Protein AF-A0A6C0J2J7-F1 (afdb_monomer_lite)

Sequence (309 aa):
MEVPTTVQDFLFPKELWMTIYNFLGPALSTGYTMGSYLIVTYLVFVFCREWYRSYQVTGNAAMFPWGFAVLALILFIFILFCGWMFAPPGGGFKIFGYNIVELSACDGSKEKDAGLCYEKCEADFHGVGPVCWANTFGIGAGTPVGLEPCKPGLTNIGLMCVGWDGCLHKWHTIFGDACIGGPVFQGRLDNGGVCPGPSDFGGDLGAFDGNYQRFKSSADKPDPTPQESTDPVRSQLGKKTSSDMNAVKDKHTERVDGMCYKTCPPGMNHVPGMPYLCMKGDKLSYGRGAGTPPHLAKFLDRAQVWYFL

Foldseek 3Di:
DDDDPDPCCVVDPPVVVVVVCVVVVVVVLVVVLVVVVVVLVVVVVVLVVVVVVVCVVPVDCPCVPVSVVVNVVSVVVVVVVVQVSPQPDVHARDDPNDRPCPQFDDDPQWDDDPQFTFGADDPQWDDDAQKTFGNKDFQDDFAFAAFAADDPQWDDDDQKTKHKDQAPDFDQDPVGTDGHIDIDIDGRCPVLHAPPYCVQVVNPNVCVNVLVVLLVLLVPFAADDPVLLPDPCNVVVSHRDPVSCVSNPSTQHDDDPRTGTDDDDPQWDADVVGNSITGHDDDRMDGRDNGHRGPSDPPDDVVCVVVVD

Radius of gyration: 38.24 Å; chains: 1; bounding box: 102×46×104 Å

Structure (mmCIF, N/CA/C/O backbone):
data_AF-A0A6C0J2J7-F1
#
_entry.id   AF-A0A6C0J2J7-F1
#
loop_
_atom_site.group_PDB
_atom_site.id
_atom_site.type_symbol
_atom_site.label_atom_id
_atom_site.label_alt_id
_atom_site.label_comp_id
_atom_site.label_asym_id
_atom_site.label_entity_id
_atom_site.label_seq_id
_atom_site.pdbx_PDB_ins_code
_atom_site.Cartn_x
_atom_site.Cartn_y
_atom_site.Cartn_z
_atom_site.occupancy
_atom_site.B_iso_or_equiv
_atom_site.auth_seq_id
_atom_site.auth_comp_id
_atom_site.auth_asym_id
_atom_site.auth_atom_id
_atom_site.pdbx_PDB_model_num
ATOM 1 N N . MET A 1 1 ? 12.020 -7.786 5.753 1.00 45.75 1 MET A N 1
ATOM 2 C CA . MET A 1 1 ? 13.496 -7.735 5.795 1.00 45.75 1 MET A CA 1
ATOM 3 C C . MET A 1 1 ? 13.985 -9.093 5.344 1.00 45.75 1 MET A C 1
ATOM 5 O O . MET A 1 1 ? 13.807 -10.055 6.079 1.00 45.75 1 MET A O 1
ATOM 9 N N . GLU A 1 2 ? 14.466 -9.196 4.109 1.00 65.06 2 GLU A N 1
ATOM 10 C CA . GLU A 1 2 ? 15.048 -10.443 3.609 1.00 65.06 2 GLU A CA 1
ATOM 11 C C . GLU A 1 2 ? 16.399 -10.661 4.291 1.00 65.06 2 GLU A C 1
ATOM 13 O O . GLU A 1 2 ? 17.231 -9.755 4.348 1.00 65.06 2 GLU A O 1
ATOM 18 N N . VAL A 1 3 ? 16.588 -11.842 4.873 1.00 70.44 3 VAL A N 1
ATOM 19 C CA . VAL A 1 3 ? 17.855 -12.215 5.503 1.00 70.44 3 VAL A CA 1
ATOM 20 C C . VAL A 1 3 ? 18.844 -12.543 4.377 1.00 70.44 3 VAL A C 1
ATOM 22 O O . VAL A 1 3 ? 18.530 -13.406 3.556 1.00 70.44 3 VAL A O 1
ATOM 25 N N . PRO A 1 4 ? 20.010 -11.875 4.297 1.00 68.06 4 PRO A N 1
ATOM 26 C CA . PRO A 1 4 ? 20.977 -12.121 3.233 1.00 68.06 4 PRO A CA 1
ATOM 27 C C . PRO A 1 4 ? 21.487 -13.565 3.300 1.00 68.06 4 PRO A C 1
ATOM 29 O O . PRO A 1 4 ? 21.921 -14.039 4.349 1.00 68.06 4 PRO A O 1
ATOM 32 N N . THR A 1 5 ? 21.429 -14.272 2.172 1.00 82.31 5 THR A N 1
ATOM 33 C CA . THR A 1 5 ? 21.751 -15.706 2.079 1.00 82.31 5 THR A CA 1
ATOM 34 C C . THR A 1 5 ? 23.238 -15.988 1.885 1.00 82.31 5 THR A C 1
ATOM 36 O O . THR A 1 5 ? 23.660 -17.138 1.993 1.00 82.31 5 THR A O 1
ATOM 39 N N . THR A 1 6 ? 24.052 -14.967 1.601 1.00 89.25 6 THR A N 1
ATOM 40 C CA . THR A 1 6 ? 25.494 -15.130 1.398 1.00 89.25 6 THR A CA 1
ATOM 41 C C . THR A 1 6 ? 26.305 -14.105 2.188 1.00 89.25 6 THR A C 1
ATOM 43 O O . THR A 1 6 ? 25.903 -12.958 2.371 1.00 89.25 6 THR A O 1
ATOM 46 N N . VAL A 1 7 ? 27.502 -14.507 2.628 1.00 86.94 7 VAL A N 1
ATOM 47 C CA . VAL A 1 7 ? 28.487 -13.612 3.272 1.00 86.94 7 VAL A CA 1
ATOM 48 C C . VAL A 1 7 ? 28.855 -12.436 2.355 1.00 86.94 7 VAL A C 1
ATOM 50 O O . VAL A 1 7 ? 29.191 -11.351 2.825 1.00 86.94 7 VAL A O 1
ATOM 53 N N . GLN A 1 8 ? 28.743 -12.632 1.041 1.00 78.31 8 GLN A N 1
ATOM 54 C CA . GLN A 1 8 ? 29.008 -11.613 0.034 1.00 78.31 8 GLN A CA 1
ATOM 55 C C . GLN A 1 8 ? 27.953 -10.496 0.060 1.00 78.31 8 GLN A C 1
ATOM 57 O O . GLN A 1 8 ? 28.322 -9.327 -0.004 1.00 78.31 8 GLN A O 1
ATOM 62 N N . ASP A 1 9 ? 26.674 -10.829 0.260 1.00 79.12 9 ASP A N 1
ATOM 63 C CA . ASP A 1 9 ? 25.598 -9.836 0.405 1.00 79.12 9 ASP A CA 1
ATOM 64 C C . ASP A 1 9 ? 25.721 -9.027 1.709 1.00 79.12 9 ASP A C 1
ATOM 66 O O . ASP A 1 9 ? 25.326 -7.863 1.759 1.00 79.12 9 ASP A O 1
ATOM 70 N N . PHE A 1 10 ? 26.303 -9.624 2.757 1.00 81.50 10 PHE A N 1
ATOM 71 C CA . PHE A 1 10 ? 26.560 -8.941 4.029 1.00 81.50 10 PHE A CA 1
ATOM 72 C C . PHE A 1 10 ? 27.750 -7.975 3.947 1.00 81.50 10 PHE A C 1
ATOM 74 O O . PHE A 1 10 ? 27.672 -6.851 4.439 1.00 81.50 10 PHE A O 1
ATOM 81 N N . LEU A 1 11 ? 28.852 -8.397 3.318 1.00 85.00 11 LEU A N 1
ATOM 82 C CA . LEU A 1 11 ? 30.049 -7.562 3.163 1.00 85.00 11 LEU A CA 1
ATOM 83 C C . LEU A 1 11 ? 29.876 -6.467 2.101 1.00 85.00 11 LEU A C 1
ATOM 85 O O . LEU A 1 11 ? 30.533 -5.428 2.180 1.00 85.00 11 LEU A O 1
ATOM 89 N N . PHE A 1 12 ? 28.991 -6.676 1.123 1.00 83.25 12 PHE A N 1
ATOM 90 C CA . PHE A 1 12 ? 28.783 -5.756 0.008 1.00 83.25 12 PHE A CA 1
ATOM 91 C C . PHE A 1 12 ? 27.287 -5.470 -0.207 1.00 83.25 12 PHE A C 1
ATOM 93 O O . PHE A 1 12 ? 26.704 -5.917 -1.197 1.00 83.25 12 PHE A O 1
ATOM 100 N N . PRO A 1 13 ? 26.646 -4.694 0.688 1.00 86.88 13 PRO A N 1
ATOM 101 C CA . PRO A 1 13 ? 25.239 -4.349 0.537 1.00 86.88 13 P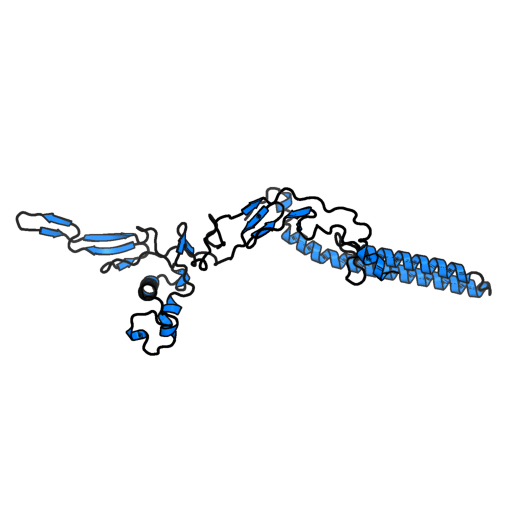RO A CA 1
ATOM 102 C C . PRO A 1 13 ? 25.018 -3.576 -0.770 1.00 86.88 13 PRO A C 1
ATOM 104 O O . PRO A 1 13 ? 25.635 -2.530 -1.002 1.00 86.88 13 PRO A O 1
ATOM 107 N N . LYS A 1 14 ? 24.127 -4.095 -1.625 1.00 81.25 14 LYS A N 1
ATOM 108 C CA . LYS A 1 14 ? 23.852 -3.559 -2.973 1.00 81.25 14 LYS A CA 1
ATOM 109 C C . LYS A 1 14 ? 23.497 -2.069 -2.959 1.00 81.25 14 LYS A C 1
ATOM 111 O O . LYS A 1 14 ? 23.955 -1.335 -3.825 1.00 81.25 14 LYS A O 1
ATOM 116 N N . GLU A 1 15 ? 22.760 -1.622 -1.944 1.00 85.19 15 GLU A N 1
ATOM 117 C CA . GLU A 1 15 ? 22.377 -0.217 -1.722 1.00 85.19 15 GLU A CA 1
ATOM 118 C C . GLU A 1 15 ? 23.595 0.724 -1.646 1.00 85.19 15 GLU A C 1
ATOM 120 O O . GLU A 1 15 ? 23.645 1.788 -2.274 1.00 85.19 15 GLU A O 1
ATOM 125 N N . LEU A 1 16 ? 24.631 0.306 -0.912 1.00 85.31 16 LEU A N 1
ATOM 126 C CA . LEU A 1 16 ? 25.822 1.121 -0.684 1.00 85.31 16 LEU A CA 1
ATOM 127 C C . LEU A 1 16 ? 26.711 1.147 -1.933 1.00 85.31 16 LEU A C 1
ATOM 129 O O . LEU A 1 16 ? 27.197 2.204 -2.336 1.00 85.31 16 LEU A O 1
ATOM 133 N N . TRP A 1 17 ? 26.862 -0.001 -2.597 1.00 79.19 17 TRP A N 1
ATOM 134 C CA . TRP A 1 17 ? 27.663 -0.109 -3.816 1.00 79.19 17 TRP A CA 1
ATOM 135 C C . TRP A 1 17 ? 27.022 0.548 -5.029 1.00 79.19 17 TRP A C 1
ATOM 137 O O . TRP A 1 17 ? 27.747 1.140 -5.821 1.00 79.19 17 TRP A O 1
ATOM 147 N N . MET A 1 18 ? 25.695 0.525 -5.158 1.00 75.81 18 MET A N 1
ATOM 148 C CA . MET A 1 18 ? 24.996 1.292 -6.193 1.00 75.81 18 MET A CA 1
ATOM 149 C C . MET A 1 18 ? 25.241 2.791 -6.022 1.00 75.81 18 MET A C 1
ATOM 151 O O . MET A 1 18 ? 25.524 3.479 -6.997 1.00 75.81 18 MET A O 1
ATOM 155 N N . THR A 1 19 ? 25.225 3.294 -4.786 1.00 81.25 19 THR A N 1
ATOM 156 C CA . THR A 1 19 ? 25.511 4.708 -4.503 1.00 81.25 19 THR A CA 1
ATOM 157 C C . THR A 1 19 ? 26.960 5.070 -4.842 1.00 81.25 19 THR A C 1
ATOM 159 O O . THR A 1 19 ? 27.210 6.066 -5.522 1.00 81.25 19 THR A O 1
ATOM 162 N N . ILE A 1 20 ? 27.919 4.232 -4.433 1.00 81.06 20 ILE A N 1
ATOM 163 C CA . ILE A 1 20 ? 29.344 4.406 -4.754 1.00 81.06 20 ILE A CA 1
ATOM 164 C C . ILE A 1 20 ? 29.568 4.343 -6.269 1.00 81.06 20 ILE A C 1
ATOM 166 O O . ILE A 1 20 ? 30.254 5.202 -6.814 1.00 81.06 20 ILE A O 1
ATOM 170 N N . TYR A 1 21 ? 28.968 3.376 -6.962 1.00 79.69 21 TYR A N 1
ATOM 171 C CA . TYR A 1 21 ? 29.075 3.224 -8.413 1.00 79.69 21 TYR A CA 1
ATOM 172 C C . TYR A 1 21 ? 28.469 4.418 -9.158 1.00 79.69 21 TYR A C 1
ATOM 174 O O . TYR A 1 21 ? 29.099 4.960 -10.064 1.00 79.69 21 TYR A O 1
ATOM 182 N N . ASN A 1 22 ? 27.297 4.890 -8.729 1.00 76.00 22 ASN A N 1
ATOM 183 C CA . ASN A 1 22 ? 26.645 6.067 -9.300 1.00 76.00 22 ASN A CA 1
ATOM 184 C C . ASN A 1 22 ? 27.441 7.356 -9.060 1.00 76.00 22 ASN A C 1
ATOM 186 O O . ASN A 1 22 ? 27.337 8.284 -9.856 1.00 76.00 22 ASN A O 1
ATOM 190 N N . PHE A 1 23 ? 28.245 7.423 -7.997 1.00 80.00 23 PHE A N 1
ATOM 191 C CA . PHE A 1 23 ? 29.106 8.571 -7.718 1.00 80.00 23 PHE A CA 1
ATOM 192 C C . PHE A 1 23 ? 30.457 8.492 -8.453 1.00 80.00 23 PHE A C 1
ATOM 194 O O . PHE A 1 23 ? 30.880 9.455 -9.095 1.00 80.00 23 PHE A O 1
ATOM 201 N N . LEU A 1 24 ? 31.136 7.341 -8.400 1.00 77.06 24 LEU A N 1
ATOM 202 C CA . LEU A 1 24 ? 32.452 7.139 -9.016 1.00 77.06 24 LEU A CA 1
ATOM 203 C C . LEU A 1 24 ? 32.389 6.968 -10.532 1.00 77.06 24 LEU A C 1
ATOM 205 O O . LEU A 1 24 ? 33.305 7.419 -11.217 1.00 77.06 24 LEU A O 1
ATOM 209 N N . GLY A 1 25 ? 31.335 6.348 -11.064 1.00 80.00 25 GLY A N 1
ATOM 210 C CA . GLY A 1 25 ? 31.173 6.114 -12.500 1.00 80.00 25 GLY A CA 1
ATOM 211 C C . GLY A 1 25 ? 31.266 7.410 -13.314 1.00 80.00 25 GLY A C 1
ATOM 212 O O . GLY A 1 25 ? 32.152 7.525 -14.166 1.00 80.00 25 GLY A O 1
ATOM 213 N N . PRO A 1 26 ? 30.443 8.433 -13.017 1.00 74.31 26 PRO A N 1
ATOM 214 C CA . PRO A 1 26 ? 30.514 9.726 -13.692 1.00 74.31 26 PRO A CA 1
ATOM 215 C C . PRO A 1 26 ? 31.849 10.444 -13.473 1.00 74.31 26 PRO A C 1
ATOM 217 O O . PRO A 1 26 ? 32.383 11.028 -14.414 1.00 74.31 26 PRO A O 1
ATOM 220 N N . ALA A 1 27 ? 32.419 10.385 -12.265 1.00 73.06 27 ALA A N 1
ATOM 221 C CA . ALA A 1 27 ? 33.675 11.065 -11.942 1.00 73.06 27 ALA A CA 1
ATOM 222 C C . ALA A 1 27 ? 34.874 10.477 -12.707 1.00 73.06 27 ALA A C 1
ATOM 224 O O . ALA A 1 27 ? 35.660 11.222 -13.295 1.00 73.06 27 ALA A O 1
ATOM 225 N N . LEU A 1 28 ? 34.985 9.146 -12.763 1.00 77.94 28 LEU A N 1
ATOM 226 C CA . LEU A 1 28 ? 36.031 8.449 -13.517 1.00 77.94 28 LEU A CA 1
ATOM 227 C C . LEU A 1 28 ? 35.843 8.624 -15.026 1.00 77.94 28 LEU A C 1
ATOM 229 O O . LEU A 1 28 ? 36.819 8.880 -15.733 1.00 77.94 28 LEU A O 1
ATOM 233 N N . SER A 1 29 ? 34.599 8.568 -15.513 1.00 76.81 29 SER A N 1
ATOM 234 C CA . SER A 1 29 ? 34.286 8.844 -16.920 1.00 76.81 29 SER A CA 1
ATOM 235 C C . SER A 1 29 ? 34.682 10.272 -17.305 1.00 76.81 29 SER A C 1
ATOM 237 O O . SER A 1 29 ? 35.367 10.487 -18.304 1.00 76.81 29 SER A O 1
ATOM 239 N N . THR A 1 30 ? 34.327 11.258 -16.480 1.00 77.19 30 THR A N 1
ATOM 240 C CA . THR A 1 30 ? 34.665 12.669 -16.723 1.00 77.19 30 THR A CA 1
ATOM 241 C C . THR A 1 30 ? 36.179 12.884 -16.679 1.00 77.19 30 THR A C 1
ATOM 243 O O . THR A 1 30 ? 36.738 13.500 -17.585 1.00 77.19 30 THR A O 1
ATOM 246 N N . GLY A 1 31 ? 36.872 12.308 -15.694 1.00 82.00 31 GLY A N 1
ATOM 247 C CA . GLY A 1 31 ? 38.332 12.383 -15.606 1.00 82.00 31 GLY A CA 1
ATOM 248 C C . GLY A 1 31 ? 39.033 11.787 -16.830 1.00 82.00 31 GLY A C 1
ATOM 249 O O . GLY A 1 31 ? 39.939 12.409 -17.387 1.00 82.00 31 GLY A O 1
ATOM 250 N N . TYR A 1 32 ? 38.579 10.625 -17.302 1.00 81.19 32 TYR A N 1
ATOM 251 C CA . TYR A 1 32 ? 39.151 9.980 -18.484 1.00 81.19 32 TYR A CA 1
ATOM 252 C C . TYR A 1 32 ? 38.863 10.765 -19.772 1.00 81.19 32 TYR A C 1
ATOM 254 O O . TYR A 1 32 ? 39.761 10.940 -20.596 1.00 81.19 32 TYR A O 1
ATOM 262 N N . THR A 1 33 ? 37.654 11.315 -19.933 1.00 76.88 33 THR A N 1
ATOM 263 C CA . THR A 1 33 ? 37.322 12.159 -21.098 1.00 76.88 33 THR A CA 1
ATOM 264 C C . THR A 1 33 ? 38.188 13.418 -21.136 1.00 76.88 33 THR A C 1
ATOM 266 O O . THR A 1 33 ? 38.805 13.697 -22.164 1.00 76.88 33 THR A O 1
ATOM 269 N N . MET A 1 34 ? 38.349 14.114 -20.007 1.00 82.56 34 MET A N 1
ATOM 270 C CA . MET A 1 34 ? 39.206 15.298 -19.917 1.00 82.56 34 MET A CA 1
ATOM 271 C C . MET A 1 34 ? 40.684 14.954 -20.164 1.00 82.56 34 MET A C 1
ATOM 273 O O . MET A 1 34 ? 41.364 15.661 -20.907 1.00 82.56 34 MET A O 1
ATOM 277 N N . GLY A 1 35 ? 41.168 13.833 -19.620 1.00 87.19 35 GLY A N 1
ATOM 278 C CA . GLY A 1 35 ? 42.521 13.333 -19.877 1.00 87.19 35 GLY A CA 1
ATOM 279 C C . GLY A 1 35 ? 42.760 12.999 -21.352 1.00 87.19 35 GLY A C 1
ATOM 280 O O . GLY A 1 35 ? 43.746 13.449 -21.935 1.00 87.19 35 GLY A O 1
ATOM 281 N N . SER A 1 36 ? 41.835 12.275 -21.986 1.00 81.94 36 SER A N 1
ATOM 282 C CA . SER A 1 36 ? 41.930 11.926 -23.409 1.00 81.94 36 SER A CA 1
ATOM 283 C C . SER A 1 36 ? 41.904 13.165 -24.313 1.00 81.94 36 SER A C 1
ATOM 285 O O . SER A 1 36 ? 42.709 13.260 -25.238 1.00 81.94 36 SER A O 1
ATOM 287 N N . TYR A 1 37 ? 41.071 14.162 -23.996 1.00 84.50 37 TYR A N 1
ATOM 288 C CA . TYR A 1 37 ? 41.022 15.437 -24.710 1.00 84.50 37 TYR A CA 1
ATOM 289 C C . TYR A 1 37 ? 42.353 16.197 -24.632 1.00 84.50 37 TYR A C 1
ATOM 291 O O . TYR A 1 37 ? 42.852 16.685 -25.650 1.00 84.50 37 TYR A O 1
ATOM 299 N N . LEU A 1 38 ? 42.964 16.267 -23.445 1.00 88.81 38 LEU A N 1
ATOM 300 C CA . LEU A 1 38 ? 44.266 16.913 -23.263 1.00 88.81 38 LEU A CA 1
ATOM 301 C C . LEU A 1 38 ? 45.375 16.188 -24.035 1.00 88.81 38 LEU A C 1
ATOM 303 O O . LEU A 1 38 ? 46.196 16.848 -24.672 1.00 88.81 38 LEU A O 1
ATOM 307 N N . ILE A 1 39 ? 45.372 14.851 -24.038 1.00 87.75 39 ILE A N 1
ATOM 308 C CA . ILE A 1 39 ? 46.336 14.046 -24.803 1.00 87.75 39 ILE A CA 1
ATOM 309 C C . ILE A 1 39 ? 46.178 14.303 -26.304 1.00 87.75 39 ILE A C 1
ATOM 311 O O . ILE A 1 39 ? 47.168 14.583 -26.976 1.00 87.75 39 ILE A O 1
ATOM 315 N N . VAL A 1 40 ? 44.954 14.261 -26.835 1.00 85.06 40 VAL A N 1
ATOM 316 C CA . VAL A 1 40 ? 44.705 14.513 -28.264 1.00 85.06 40 VAL A CA 1
ATOM 317 C C . VAL A 1 40 ? 45.112 15.934 -28.643 1.00 85.06 40 VAL A C 1
ATOM 319 O O . VAL A 1 40 ? 45.819 16.122 -29.629 1.00 85.06 40 VAL A O 1
ATOM 322 N N . THR A 1 41 ? 44.757 16.929 -27.829 1.00 85.81 41 THR A N 1
ATOM 323 C CA . THR A 1 41 ? 45.145 18.329 -28.061 1.00 85.81 41 THR A CA 1
ATOM 324 C C . THR A 1 41 ? 46.667 18.499 -28.058 1.00 85.81 41 THR A C 1
ATOM 326 O O . THR A 1 41 ? 47.221 19.182 -28.921 1.00 85.81 41 THR A O 1
ATOM 329 N N . TYR A 1 42 ? 47.364 17.836 -27.131 1.00 89.25 42 TYR A N 1
ATOM 330 C CA . TYR A 1 42 ? 48.824 17.836 -27.076 1.00 89.25 42 TYR A CA 1
ATOM 331 C C . TYR A 1 42 ? 49.453 17.172 -28.308 1.00 89.25 42 TYR A C 1
ATOM 333 O O . TYR A 1 42 ? 50.388 17.725 -28.887 1.00 89.25 42 TYR A O 1
ATOM 341 N N . LEU A 1 43 ? 48.923 16.029 -28.756 1.00 84.69 43 LEU A N 1
ATOM 342 C CA . LEU A 1 43 ? 49.396 15.347 -29.964 1.00 84.69 43 LEU A CA 1
ATOM 343 C C . LEU A 1 43 ? 49.206 16.212 -31.215 1.00 84.69 43 LEU A C 1
ATOM 345 O O . LEU A 1 43 ? 50.130 16.318 -32.021 1.00 84.69 43 LEU A O 1
ATOM 349 N N . VAL A 1 44 ? 48.059 16.886 -31.344 1.00 85.69 44 VAL A N 1
ATOM 350 C CA . VAL A 1 44 ? 47.806 17.854 -32.425 1.00 85.69 44 VAL A CA 1
ATOM 351 C C . VAL A 1 44 ? 48.815 19.001 -32.365 1.00 85.69 44 VAL A C 1
ATOM 353 O O . VAL A 1 44 ? 49.389 19.366 -33.388 1.00 85.69 44 VAL A O 1
ATOM 356 N N . PHE A 1 45 ? 49.091 19.540 -31.176 1.00 89.44 45 PHE A N 1
ATOM 357 C CA . PHE A 1 45 ? 50.073 20.610 -31.006 1.00 89.44 45 PHE A CA 1
ATOM 358 C C . PHE A 1 45 ? 51.492 20.176 -31.402 1.00 89.44 45 PHE A C 1
ATOM 360 O O . PHE A 1 45 ? 52.162 20.888 -32.153 1.00 89.44 45 PHE A O 1
ATOM 367 N N . VAL A 1 46 ? 51.950 19.007 -30.939 1.00 87.69 46 VAL A N 1
ATOM 368 C CA . VAL A 1 46 ? 53.266 18.453 -31.304 1.00 87.69 46 VAL A CA 1
ATOM 369 C C . VAL A 1 46 ? 53.349 18.226 -32.810 1.00 87.69 46 VAL A C 1
ATOM 371 O O . VAL A 1 46 ? 54.340 18.616 -33.427 1.00 87.69 46 VAL A O 1
ATOM 374 N N . PHE A 1 47 ? 52.295 17.676 -33.412 1.00 84.62 47 PHE A N 1
ATOM 375 C CA . PHE A 1 47 ? 52.226 17.466 -34.853 1.00 84.62 47 PHE A CA 1
ATOM 376 C C . PHE A 1 47 ? 52.337 18.787 -35.626 1.00 84.62 47 PHE A C 1
ATOM 378 O O . PHE A 1 47 ? 53.192 18.915 -36.500 1.00 84.62 47 PHE A O 1
ATOM 385 N N . CYS A 1 48 ? 51.555 19.804 -35.252 1.00 84.62 48 CYS A N 1
ATOM 386 C CA . CYS A 1 48 ? 51.630 21.141 -35.846 1.00 84.62 48 CYS A CA 1
ATOM 387 C C . CYS A 1 48 ? 53.014 21.782 -35.672 1.00 84.62 48 CYS A C 1
ATOM 389 O O . CYS A 1 48 ? 53.501 22.447 -36.588 1.00 84.62 48 CYS A O 1
ATOM 391 N N . ARG A 1 49 ? 53.669 21.577 -34.521 1.00 88.44 49 ARG A N 1
ATOM 392 C CA . ARG A 1 49 ? 55.007 22.115 -34.244 1.00 88.44 49 ARG A CA 1
ATOM 393 C C . ARG A 1 49 ? 56.074 21.481 -35.132 1.00 88.44 49 ARG A C 1
ATOM 395 O O . ARG A 1 49 ? 56.856 22.208 -35.745 1.00 88.44 49 ARG A O 1
ATOM 402 N N . GLU A 1 50 ? 56.120 20.151 -35.203 1.00 84.56 50 GLU A N 1
ATOM 403 C CA . GLU A 1 50 ? 57.087 19.448 -36.058 1.00 84.56 50 GLU A CA 1
ATOM 404 C C . GLU A 1 50 ? 56.815 19.723 -37.542 1.00 84.56 50 GLU A C 1
ATOM 406 O O . GLU A 1 50 ? 57.747 19.908 -38.327 1.00 84.56 50 GLU A O 1
ATOM 411 N N . TRP A 1 51 ? 55.541 19.867 -37.914 1.00 80.94 51 TRP A N 1
ATOM 412 C CA . TRP A 1 51 ? 55.140 20.285 -39.251 1.00 80.94 51 TRP A CA 1
ATOM 413 C C . TRP A 1 51 ? 55.632 21.696 -39.600 1.00 80.94 51 TRP A C 1
ATOM 415 O O . TRP A 1 51 ? 56.280 21.882 -40.631 1.00 80.94 51 TRP A O 1
ATOM 425 N N . TYR A 1 52 ? 55.414 22.679 -38.721 1.00 84.19 52 TYR A N 1
ATOM 426 C CA . TYR A 1 52 ? 55.902 24.050 -38.908 1.00 84.19 52 TYR A CA 1
ATOM 427 C C . TYR A 1 52 ? 57.429 24.097 -39.046 1.00 84.19 52 TYR A C 1
ATOM 429 O O . TYR A 1 52 ? 57.970 24.803 -39.900 1.00 84.19 52 TYR A O 1
ATOM 437 N N . ARG A 1 53 ? 58.134 23.289 -38.248 1.00 85.56 53 ARG A N 1
ATOM 438 C CA . ARG A 1 53 ? 59.593 23.173 -38.314 1.00 85.56 53 ARG A CA 1
ATOM 439 C C . ARG A 1 53 ? 60.064 22.574 -39.642 1.00 85.56 53 ARG A C 1
ATOM 441 O O . ARG A 1 53 ? 61.022 23.073 -40.225 1.00 85.56 53 ARG A O 1
ATOM 448 N N . SER A 1 54 ? 59.381 21.543 -40.140 1.00 82.38 54 SER A N 1
ATOM 449 C CA . SER A 1 54 ? 59.671 20.933 -41.445 1.00 82.38 54 SER A CA 1
ATOM 450 C C . SER A 1 54 ? 59.448 21.913 -42.605 1.00 82.38 54 SER A C 1
ATOM 452 O O . SER A 1 54 ? 60.275 21.998 -43.520 1.00 82.38 54 SER A O 1
ATOM 454 N N . TYR A 1 55 ? 58.383 22.719 -42.522 1.00 81.25 55 TYR A N 1
ATOM 455 C CA . TYR A 1 55 ? 58.068 23.753 -43.507 1.00 81.25 55 TYR A CA 1
ATOM 456 C C . TYR A 1 55 ? 59.171 24.814 -43.610 1.00 81.25 55 TYR A C 1
ATOM 458 O O . TYR A 1 55 ? 59.607 25.142 -44.714 1.00 81.25 55 TYR A O 1
ATOM 466 N N . GLN A 1 56 ? 59.679 25.301 -42.472 1.00 86.31 56 GLN A N 1
ATOM 467 C CA . GLN A 1 56 ? 60.745 26.310 -42.458 1.00 86.31 56 GLN A CA 1
ATOM 468 C C . GLN A 1 56 ? 62.054 25.830 -43.101 1.00 86.31 56 GLN A C 1
ATOM 470 O O . GLN A 1 56 ? 62.776 26.642 -43.673 1.00 86.31 56 GLN A O 1
ATOM 475 N N . VAL A 1 57 ? 62.370 24.534 -43.017 1.00 86.31 57 VAL A N 1
ATOM 476 C CA . VAL A 1 57 ? 63.634 23.983 -43.537 1.00 86.31 57 VAL A CA 1
ATOM 477 C C . VAL A 1 57 ? 63.564 23.692 -45.035 1.00 86.31 57 VAL A C 1
ATOM 479 O O . VAL A 1 57 ? 64.540 23.902 -45.749 1.00 86.31 57 VAL A O 1
ATOM 482 N N . THR A 1 58 ? 62.432 23.184 -45.521 1.00 82.69 58 THR A N 1
ATOM 483 C CA . THR A 1 58 ? 62.326 22.680 -46.901 1.00 82.69 58 THR A CA 1
ATOM 484 C C . THR A 1 58 ? 61.738 23.689 -47.882 1.00 82.69 58 THR A C 1
ATOM 486 O O . THR A 1 58 ? 61.925 23.525 -49.086 1.00 82.69 58 THR A O 1
ATOM 489 N N . GLY A 1 59 ? 61.016 24.711 -47.403 1.00 81.94 59 GLY A N 1
ATOM 490 C CA . GLY A 1 59 ? 60.367 25.724 -48.247 1.00 81.94 59 GLY A CA 1
ATOM 491 C C . GLY A 1 59 ? 59.291 25.171 -49.190 1.00 81.94 59 GLY A C 1
ATOM 492 O O . GLY A 1 59 ? 58.775 25.904 -50.029 1.00 81.94 59 GLY A O 1
ATOM 493 N N . ASN A 1 60 ? 58.954 23.883 -49.070 1.00 72.38 60 ASN A N 1
ATOM 494 C CA . ASN A 1 60 ? 58.116 23.163 -50.016 1.00 72.38 60 ASN A CA 1
ATOM 495 C C . ASN A 1 60 ? 56.865 22.638 -49.306 1.00 72.38 60 ASN A C 1
ATOM 497 O O . ASN A 1 60 ? 56.934 21.768 -48.439 1.00 72.38 60 ASN A O 1
ATOM 501 N N . ALA A 1 61 ? 55.694 23.124 -49.715 1.00 65.19 61 ALA A N 1
ATOM 502 C CA . ALA A 1 61 ? 54.405 22.717 -49.155 1.00 65.19 61 ALA A CA 1
ATOM 503 C C . ALA A 1 61 ? 53.936 21.322 -49.629 1.00 65.19 61 ALA A C 1
ATOM 505 O O . ALA A 1 61 ? 52.798 20.937 -49.397 1.00 65.19 61 ALA A O 1
ATOM 506 N N . ALA A 1 62 ? 54.772 20.526 -50.300 1.00 64.25 62 ALA A N 1
ATOM 507 C CA . ALA A 1 62 ? 54.338 19.273 -50.927 1.00 64.25 62 ALA A CA 1
ATOM 508 C C . ALA A 1 62 ? 53.873 18.184 -49.928 1.00 64.25 62 ALA A C 1
ATOM 510 O O . ALA A 1 62 ? 53.101 17.305 -50.302 1.00 64.25 62 ALA A O 1
ATOM 511 N N . MET A 1 63 ? 54.265 18.255 -48.647 1.00 63.41 63 MET A N 1
ATOM 512 C CA . MET A 1 63 ? 53.762 17.349 -47.594 1.00 63.41 63 MET A CA 1
ATOM 513 C C . MET A 1 63 ? 52.379 17.734 -47.027 1.00 63.41 63 MET A C 1
ATOM 515 O O . MET A 1 63 ? 51.856 17.041 -46.154 1.00 63.41 63 MET A O 1
ATOM 519 N N . PHE A 1 64 ? 51.760 18.810 -47.520 1.00 65.94 64 PHE A N 1
ATOM 520 C CA . PHE A 1 64 ? 50.501 19.361 -47.003 1.00 65.94 64 PHE A CA 1
ATOM 521 C C . PHE A 1 64 ? 49.308 18.378 -47.015 1.00 65.94 64 PHE A C 1
ATOM 523 O O . PHE A 1 64 ? 48.656 18.256 -45.981 1.00 65.94 64 PHE A O 1
ATOM 530 N N . PRO A 1 65 ? 49.013 17.607 -48.085 1.00 75.94 65 PRO A N 1
ATOM 531 C CA . PRO A 1 65 ? 47.765 16.830 -48.153 1.00 75.94 65 PRO A CA 1
ATOM 532 C C . PRO A 1 65 ? 47.710 15.657 -47.164 1.00 75.94 65 PRO A C 1
ATOM 534 O O . PRO A 1 65 ? 46.669 15.374 -46.573 1.00 75.94 65 PRO A O 1
ATOM 537 N N . TRP A 1 66 ? 48.845 14.986 -46.953 1.00 78.62 66 TRP A N 1
ATOM 538 C CA . TRP A 1 66 ? 48.920 13.800 -46.098 1.00 78.62 66 TRP A CA 1
ATOM 539 C C . TRP A 1 66 ? 48.813 14.145 -44.614 1.00 78.62 66 TRP A C 1
ATOM 541 O O . TRP A 1 66 ? 48.179 13.406 -43.863 1.00 78.62 66 TRP A O 1
ATOM 551 N N . GLY A 1 67 ? 49.359 15.291 -44.194 1.00 78.25 67 GLY A N 1
ATOM 552 C CA . GLY A 1 67 ? 49.231 15.754 -42.812 1.00 78.25 67 GLY A CA 1
ATOM 553 C C . GLY A 1 67 ? 47.777 16.021 -42.417 1.00 78.25 67 GLY A C 1
ATOM 554 O O . GLY A 1 67 ? 47.334 15.566 -41.364 1.00 78.25 67 GLY A O 1
ATOM 555 N N . PHE A 1 68 ? 47.006 16.675 -43.293 1.00 81.50 68 PHE A N 1
ATOM 556 C CA . PHE A 1 68 ? 45.573 16.895 -43.064 1.00 81.50 68 PHE A CA 1
ATOM 557 C C . PHE A 1 68 ? 44.767 15.597 -43.083 1.00 81.50 68 PHE A C 1
ATOM 559 O O . PHE A 1 68 ? 43.874 15.436 -42.253 1.00 81.50 68 PHE A O 1
ATOM 566 N N . ALA A 1 69 ? 45.091 14.654 -43.972 1.00 83.75 69 ALA A N 1
ATOM 567 C CA . ALA A 1 69 ? 44.415 13.358 -44.016 1.00 83.75 69 ALA A CA 1
ATOM 568 C C . ALA A 1 69 ? 44.620 12.555 -42.718 1.00 83.75 69 ALA A C 1
ATOM 570 O O . ALA A 1 69 ? 43.661 12.009 -42.172 1.00 83.75 69 ALA A O 1
ATOM 571 N N . VAL A 1 70 ? 45.846 12.532 -42.183 1.00 83.56 70 VAL A N 1
ATOM 572 C CA . VAL A 1 70 ? 46.155 11.853 -40.913 1.00 83.56 70 VAL A CA 1
ATOM 573 C C . VAL A 1 70 ? 45.471 12.551 -39.734 1.00 83.56 70 VAL A C 1
ATOM 575 O O . VAL A 1 70 ? 44.871 11.879 -38.897 1.00 83.56 70 VAL A O 1
ATOM 578 N N . LEU A 1 71 ? 45.488 13.887 -39.686 1.00 82.44 71 LEU A N 1
ATOM 579 C CA . LEU A 1 71 ? 44.787 14.653 -38.651 1.00 82.44 71 LEU A CA 1
ATOM 580 C C . LEU A 1 71 ? 43.270 14.389 -38.677 1.00 82.44 71 LEU A C 1
ATOM 582 O O . LEU A 1 71 ? 42.665 14.154 -37.631 1.00 82.44 71 LEU A O 1
ATOM 586 N N . ALA A 1 72 ? 42.661 14.389 -39.866 1.00 85.50 72 ALA A N 1
ATOM 587 C CA . ALA A 1 72 ? 41.236 14.120 -40.044 1.00 85.50 72 ALA A CA 1
ATOM 588 C C . ALA A 1 72 ? 40.864 12.694 -39.612 1.00 85.50 72 ALA A C 1
ATOM 590 O O . ALA A 1 72 ? 39.842 12.503 -38.954 1.00 85.50 72 ALA A O 1
ATOM 591 N N . LEU A 1 73 ? 41.714 11.705 -39.912 1.00 87.75 73 LEU A N 1
ATOM 592 C CA . LEU A 1 73 ? 41.530 10.326 -39.459 1.00 87.75 73 LEU A CA 1
ATOM 593 C C . LEU A 1 73 ? 41.580 10.224 -37.925 1.00 87.75 73 LEU A C 1
ATOM 595 O O . LEU A 1 73 ? 40.720 9.581 -37.327 1.00 87.75 73 LEU A O 1
ATOM 599 N N . ILE A 1 74 ? 42.551 10.885 -37.282 1.00 84.06 74 ILE A N 1
ATOM 600 C CA . ILE A 1 74 ? 42.682 10.896 -35.815 1.00 84.06 74 ILE A CA 1
ATOM 601 C C . ILE A 1 74 ? 41.452 11.544 -35.167 1.00 84.06 74 ILE A C 1
ATOM 603 O O . ILE A 1 74 ? 40.899 10.988 -34.218 1.00 84.06 74 ILE A O 1
ATOM 607 N N . LEU A 1 75 ? 40.983 12.677 -35.700 1.00 84.56 75 LEU A N 1
ATOM 608 C CA . LEU A 1 75 ? 39.768 13.338 -35.217 1.00 84.56 75 LEU A CA 1
ATOM 609 C C . LEU A 1 75 ? 38.525 12.461 -35.403 1.00 84.56 75 LEU A C 1
ATOM 611 O O . LEU A 1 75 ? 37.703 12.370 -34.495 1.00 84.56 75 LEU A O 1
ATOM 615 N N . PHE A 1 76 ? 38.401 11.776 -36.539 1.00 86.94 76 PHE A N 1
ATOM 616 C CA . PHE A 1 76 ? 37.284 10.871 -36.799 1.00 86.94 76 PHE A CA 1
ATOM 617 C C . PHE A 1 76 ? 37.267 9.682 -35.826 1.00 86.94 76 PHE A C 1
ATOM 619 O O . PHE A 1 76 ? 36.229 9.388 -35.234 1.00 86.94 76 PHE A O 1
ATOM 626 N N . ILE A 1 77 ? 38.420 9.046 -35.590 1.00 85.88 77 ILE A N 1
ATOM 627 C CA . ILE A 1 77 ? 38.555 7.960 -34.606 1.00 85.88 77 ILE A CA 1
ATOM 628 C C . ILE A 1 77 ? 38.224 8.464 -33.197 1.00 85.88 77 ILE A C 1
ATOM 630 O O . ILE A 1 77 ? 37.524 7.775 -32.457 1.00 85.88 77 ILE A O 1
ATOM 634 N N . PHE A 1 78 ? 38.668 9.670 -32.831 1.00 84.62 78 PHE A N 1
ATOM 635 C CA . PHE A 1 78 ? 38.348 10.268 -31.535 1.00 84.62 78 PHE A CA 1
ATOM 636 C C . PHE A 1 78 ? 36.845 10.521 -31.370 1.00 84.62 78 PHE A C 1
ATOM 638 O O . PHE A 1 78 ? 36.286 10.188 -30.330 1.00 84.62 78 PHE A O 1
ATOM 645 N N . ILE A 1 79 ? 36.163 11.027 -32.403 1.00 83.25 79 ILE A N 1
ATOM 646 C CA . ILE A 1 79 ? 34.706 11.227 -32.382 1.00 83.25 79 ILE A CA 1
ATOM 647 C C . ILE A 1 79 ? 33.973 9.892 -32.213 1.00 83.25 79 ILE A C 1
ATOM 649 O O . ILE A 1 79 ? 33.050 9.807 -31.402 1.00 83.25 79 ILE A O 1
ATOM 653 N N . LEU A 1 80 ? 34.393 8.842 -32.926 1.00 82.06 80 LEU A N 1
ATOM 654 C CA . LEU A 1 80 ? 33.819 7.504 -32.766 1.00 82.06 80 LEU A CA 1
ATOM 655 C C . LEU A 1 80 ? 34.062 6.942 -31.362 1.00 82.06 80 LEU A C 1
ATOM 657 O O . LEU A 1 80 ? 33.151 6.372 -30.764 1.00 82.06 80 LEU A O 1
ATOM 661 N N . PHE A 1 81 ? 35.264 7.136 -30.818 1.00 82.31 81 PHE A N 1
ATOM 662 C CA . PHE A 1 81 ? 35.616 6.693 -29.474 1.00 82.31 81 PHE A CA 1
ATOM 663 C C . PHE A 1 81 ? 34.817 7.437 -28.396 1.00 82.31 81 PHE A C 1
ATOM 665 O O . PHE A 1 81 ? 34.248 6.800 -27.513 1.00 82.31 81 PHE A O 1
ATOM 672 N N . CYS A 1 82 ? 34.696 8.765 -28.491 1.00 79.94 82 CYS A N 1
ATOM 673 C CA . CYS A 1 82 ? 33.839 9.549 -27.604 1.00 79.94 82 CYS A CA 1
ATOM 674 C C . CYS A 1 82 ? 32.376 9.115 -27.730 1.00 79.94 82 CYS A C 1
ATOM 676 O O . CYS A 1 82 ? 31.722 8.888 -26.716 1.00 79.94 82 CYS A O 1
ATOM 678 N N . GLY A 1 83 ? 31.871 8.933 -28.952 1.00 77.06 83 GLY A N 1
ATOM 679 C CA . GLY A 1 83 ? 30.511 8.445 -29.185 1.00 77.06 83 GLY A CA 1
ATOM 680 C C . GLY A 1 83 ? 30.254 7.083 -28.537 1.00 77.06 83 GLY A C 1
ATOM 681 O O . GLY A 1 83 ? 29.203 6.881 -27.936 1.00 77.06 83 GLY A O 1
ATOM 682 N N . TRP A 1 84 ? 31.231 6.176 -28.595 1.00 78.00 84 TRP A N 1
ATOM 683 C CA . TRP A 1 84 ? 31.155 4.873 -27.939 1.00 78.00 84 TRP A CA 1
ATOM 684 C C . TRP A 1 84 ? 31.230 4.972 -26.408 1.00 78.00 84 TRP A C 1
ATOM 686 O O . TRP A 1 84 ? 30.483 4.288 -25.718 1.00 78.00 84 TRP A O 1
ATOM 696 N N . MET A 1 85 ? 32.077 5.852 -25.869 1.00 72.12 85 MET A N 1
ATOM 697 C CA . MET A 1 85 ? 32.260 6.022 -24.423 1.00 72.12 85 MET A CA 1
ATOM 698 C C . MET A 1 85 ? 31.065 6.704 -23.740 1.00 72.12 85 MET A C 1
ATOM 700 O O . MET A 1 85 ? 30.730 6.374 -22.605 1.00 72.12 85 MET A O 1
ATOM 704 N N . PHE A 1 86 ? 30.413 7.647 -24.422 1.00 69.69 86 PHE A N 1
ATOM 705 C CA . PHE A 1 86 ? 29.213 8.318 -23.916 1.00 69.69 86 PHE A CA 1
ATOM 706 C C . PHE A 1 86 ? 27.919 7.551 -24.218 1.00 69.69 86 PHE A C 1
ATOM 708 O O . PHE A 1 86 ? 26.850 7.960 -23.759 1.00 69.69 86 PHE A O 1
ATOM 715 N N . ALA A 1 87 ? 27.987 6.438 -24.955 1.00 65.94 87 ALA A N 1
ATOM 716 C CA . ALA A 1 87 ? 26.849 5.546 -25.099 1.00 65.94 87 ALA A CA 1
ATOM 717 C C . ALA A 1 87 ? 26.637 4.798 -23.769 1.00 65.94 87 ALA A C 1
ATOM 719 O O . ALA A 1 87 ? 27.531 4.076 -23.321 1.00 65.94 87 ALA A O 1
ATOM 720 N N . PRO A 1 88 ? 25.481 4.957 -23.099 1.00 60.50 88 PRO A N 1
ATOM 721 C CA . PRO A 1 88 ? 25.222 4.249 -21.855 1.00 60.50 88 PRO A CA 1
ATOM 722 C C . PRO A 1 88 ? 25.288 2.731 -22.090 1.00 60.50 88 PRO A C 1
ATOM 724 O O . PRO A 1 88 ? 24.755 2.252 -23.098 1.00 60.50 88 PRO A O 1
ATOM 727 N N . PRO A 1 89 ? 25.902 1.952 -21.180 1.00 53.50 89 PRO A N 1
ATOM 728 C CA . PRO A 1 89 ? 25.939 0.499 -21.292 1.00 53.50 89 PRO A CA 1
ATOM 729 C C . PRO A 1 89 ? 24.502 -0.041 -21.301 1.00 53.50 89 PRO A C 1
ATOM 731 O O . PRO A 1 89 ? 23.795 0.016 -20.300 1.00 53.50 89 PRO A O 1
ATOM 734 N N . GLY A 1 90 ? 24.051 -0.506 -22.469 1.00 56.88 90 GLY A N 1
ATOM 735 C CA . GLY A 1 90 ? 22.692 -1.015 -22.694 1.00 56.88 90 GLY A CA 1
ATOM 736 C C . GLY A 1 90 ? 21.711 -0.045 -23.368 1.00 56.88 90 GLY A C 1
ATOM 737 O O . GLY A 1 90 ? 20.595 -0.452 -23.686 1.00 56.88 90 GLY A O 1
ATOM 738 N N . GLY A 1 91 ? 22.096 1.205 -23.645 1.00 50.78 91 GLY A N 1
ATOM 739 C CA . GLY A 1 91 ? 21.296 2.114 -24.467 1.00 50.78 91 GLY A CA 1
ATOM 740 C C . GLY A 1 91 ? 21.747 2.057 -25.921 1.00 50.78 91 GLY A C 1
ATOM 741 O O . GLY A 1 91 ? 22.892 2.376 -26.224 1.00 50.78 91 GLY A O 1
ATOM 742 N N . GLY A 1 92 ? 20.858 1.651 -26.829 1.00 55.94 92 GLY A N 1
ATOM 743 C CA . GLY A 1 92 ? 21.127 1.695 -28.269 1.00 55.94 92 GLY A CA 1
ATOM 744 C C . GLY A 1 92 ? 21.618 3.076 -28.727 1.00 55.94 92 GLY A C 1
ATOM 745 O O . GLY A 1 92 ? 21.317 4.090 -28.099 1.00 55.94 92 GLY A O 1
ATOM 746 N N . PHE A 1 93 ? 22.383 3.115 -29.822 1.00 52.84 93 PHE A N 1
ATOM 747 C CA . PHE A 1 93 ? 22.880 4.349 -30.443 1.00 52.84 93 PHE A CA 1
ATOM 748 C C . PHE A 1 93 ? 21.718 5.337 -30.680 1.00 52.84 93 PHE A C 1
ATOM 750 O O . PHE A 1 93 ? 20.875 5.118 -31.552 1.00 52.84 93 PHE A O 1
ATOM 757 N N . LYS A 1 94 ? 21.664 6.423 -29.899 1.00 50.66 94 LYS A N 1
ATOM 758 C CA . LYS A 1 94 ? 20.725 7.536 -30.101 1.00 50.66 94 LYS A CA 1
ATOM 759 C C . LYS A 1 94 ? 21.451 8.641 -30.855 1.00 50.66 94 LYS A C 1
ATOM 761 O O . LYS A 1 94 ? 22.336 9.280 -30.295 1.00 50.66 94 LYS A O 1
ATOM 766 N N . ILE A 1 95 ? 21.072 8.890 -32.103 1.00 53.34 95 ILE A N 1
ATOM 767 C CA . ILE A 1 95 ? 21.541 10.061 -32.855 1.00 53.34 95 ILE A CA 1
ATOM 768 C C . ILE A 1 95 ? 20.377 11.061 -32.891 1.00 53.34 95 ILE A C 1
ATOM 770 O O . ILE A 1 95 ? 19.260 10.710 -33.259 1.00 53.34 95 ILE A O 1
ATOM 774 N N . PHE A 1 96 ? 20.615 12.291 -32.422 1.00 55.06 96 PHE A N 1
ATOM 775 C CA . PHE A 1 96 ? 19.615 13.373 -32.331 1.00 55.06 96 PHE A CA 1
ATOM 776 C C . PHE A 1 96 ? 18.329 13.039 -31.547 1.00 55.06 96 PHE A C 1
ATOM 778 O O . PHE A 1 96 ? 17.262 13.558 -31.852 1.00 55.06 96 PHE A O 1
ATOM 785 N N . GLY A 1 97 ? 18.409 12.175 -30.530 1.00 51.47 97 GLY A N 1
ATOM 786 C CA . GLY A 1 97 ? 17.246 11.804 -29.709 1.00 51.47 97 GLY A CA 1
ATOM 787 C C . GLY A 1 97 ? 16.325 10.751 -30.335 1.00 51.47 97 GLY A C 1
ATOM 788 O O . GLY A 1 97 ? 15.370 10.333 -29.684 1.00 51.47 97 GLY A O 1
ATOM 789 N N . TYR A 1 98 ? 16.643 10.261 -31.535 1.00 51.06 98 TYR A N 1
ATOM 790 C CA . TYR A 1 98 ? 15.910 9.186 -32.196 1.00 51.06 98 TYR A CA 1
ATOM 791 C C . TYR A 1 98 ? 16.674 7.862 -32.070 1.00 51.06 98 TYR A C 1
ATOM 793 O O . TYR A 1 98 ? 17.887 7.793 -32.296 1.00 51.06 98 TYR A O 1
ATOM 801 N N . ASN A 1 99 ? 15.963 6.798 -31.687 1.00 52.06 99 ASN A N 1
ATOM 802 C CA . ASN A 1 99 ? 16.502 5.441 -31.694 1.00 52.06 99 ASN A CA 1
ATOM 803 C C . ASN A 1 99 ? 16.557 4.971 -33.153 1.00 52.06 99 ASN A C 1
ATOM 805 O O . ASN A 1 99 ? 15.550 4.556 -33.713 1.00 52.06 99 ASN A O 1
ATOM 809 N N . ILE A 1 100 ? 17.727 5.050 -33.781 1.00 59.50 100 ILE A N 1
ATOM 810 C CA . ILE A 1 100 ? 17.910 4.632 -35.185 1.00 59.50 100 ILE A CA 1
ATOM 811 C C . ILE A 1 100 ? 17.836 3.109 -35.336 1.00 59.50 100 ILE A C 1
ATOM 813 O O . ILE A 1 100 ? 17.685 2.593 -36.439 1.00 59.50 100 ILE A O 1
ATOM 817 N N . VAL A 1 101 ? 17.958 2.384 -34.222 1.00 55.91 101 VAL A N 1
ATOM 818 C CA . VAL A 1 101 ? 17.832 0.933 -34.188 1.00 55.91 101 VAL A CA 1
ATOM 819 C C . VAL A 1 101 ? 16.950 0.532 -33.010 1.00 55.91 101 VAL A C 1
ATOM 821 O O . VAL A 1 101 ? 17.421 0.177 -31.930 1.00 55.91 101 VAL A O 1
ATOM 824 N N . GLU A 1 102 ? 15.637 0.598 -33.211 1.00 56.28 102 GLU A N 1
ATOM 825 C CA . GLU A 1 102 ? 14.672 -0.060 -32.331 1.00 56.28 102 GLU A CA 1
ATOM 826 C C . GLU A 1 102 ? 14.665 -1.561 -32.664 1.00 56.28 102 GLU A C 1
ATOM 828 O O . GLU A 1 102 ? 13.795 -2.081 -33.356 1.00 56.28 102 GLU A O 1
ATOM 833 N N . LEU A 1 103 ? 15.703 -2.268 -32.204 1.00 57.16 103 LEU A N 1
ATOM 834 C CA . LEU A 1 103 ? 15.998 -3.685 -32.496 1.00 57.16 103 LEU A CA 1
ATOM 835 C C . LEU A 1 103 ? 14.961 -4.683 -31.938 1.00 57.16 103 LEU A C 1
ATOM 837 O O . LEU A 1 103 ? 15.204 -5.886 -31.881 1.00 57.16 103 LEU A O 1
ATOM 841 N N . SER A 1 104 ? 13.807 -4.200 -31.489 1.00 60.84 104 SER A N 1
ATOM 842 C CA . SER A 1 104 ? 12.794 -5.018 -30.837 1.00 60.84 104 SER A CA 1
ATOM 843 C C . SER A 1 104 ? 11.430 -4.334 -30.845 1.00 60.84 104 SER A C 1
ATOM 845 O O . SER A 1 104 ? 10.846 -4.101 -29.783 1.00 60.84 104 SER A O 1
ATOM 847 N N . ALA A 1 105 ? 10.929 -3.965 -32.018 1.00 73.44 105 ALA A N 1
ATOM 848 C CA . ALA A 1 105 ? 9.514 -3.650 -32.124 1.00 73.44 105 ALA A CA 1
ATOM 849 C C . ALA A 1 105 ? 8.739 -4.963 -31.931 1.00 73.44 105 ALA A C 1
ATOM 851 O O . ALA A 1 105 ? 8.780 -5.860 -32.777 1.00 73.44 105 ALA A O 1
ATOM 852 N N . CYS A 1 106 ? 8.093 -5.110 -30.776 1.00 85.62 106 CYS A N 1
ATOM 853 C CA . CYS A 1 106 ? 7.030 -6.094 -30.639 1.00 85.62 106 CYS A CA 1
ATOM 854 C C . CYS A 1 106 ? 5.902 -5.720 -31.604 1.00 85.62 106 CYS A C 1
ATOM 856 O O . CYS A 1 106 ? 5.733 -4.547 -31.940 1.00 85.62 106 CYS A O 1
ATOM 858 N N . ASP A 1 107 ? 5.139 -6.711 -32.066 1.00 86.50 107 ASP A N 1
ATOM 859 C CA . ASP A 1 107 ? 3.900 -6.420 -32.786 1.00 86.50 107 ASP A CA 1
ATOM 860 C C . ASP A 1 107 ? 3.024 -5.476 -31.940 1.00 86.50 107 ASP A C 1
ATOM 862 O O . ASP A 1 107 ? 3.057 -5.548 -30.713 1.00 86.50 107 ASP A O 1
ATOM 866 N N . GLY A 1 108 ? 2.252 -4.581 -32.562 1.00 86.06 108 GLY A N 1
ATOM 867 C CA . GLY A 1 108 ? 1.485 -3.547 -31.846 1.00 86.06 108 GLY A CA 1
ATOM 868 C C . GLY A 1 108 ? 0.440 -4.110 -30.867 1.00 86.06 108 GLY A C 1
ATOM 869 O O . GLY A 1 108 ? -0.057 -3.397 -29.990 1.00 86.06 108 GLY A O 1
ATOM 870 N N . SER A 1 109 ? 0.124 -5.398 -30.997 1.00 89.62 109 SER A N 1
ATOM 871 C CA . SER A 1 109 ? -0.709 -6.202 -30.097 1.00 89.62 109 SER A CA 1
ATOM 872 C C . SER A 1 109 ? -0.000 -6.618 -28.797 1.00 89.62 109 SER A C 1
ATOM 874 O O . SER A 1 109 ? -0.670 -6.940 -27.817 1.00 89.62 109 SER A O 1
ATOM 876 N N . LYS A 1 110 ? 1.334 -6.557 -28.756 1.00 93.62 110 LYS A N 1
ATOM 877 C CA . LYS A 1 110 ? 2.187 -7.070 -27.681 1.00 93.62 110 LYS A CA 1
ATOM 878 C C . LYS A 1 110 ? 2.879 -5.959 -26.895 1.00 93.62 110 LYS A C 1
ATOM 880 O O . LYS A 1 110 ? 3.080 -4.845 -27.375 1.00 93.62 110 LYS A O 1
ATOM 885 N N . GLU A 1 111 ? 3.254 -6.280 -25.667 1.00 92.81 111 GLU A N 1
ATOM 886 C CA . GLU A 1 111 ? 4.027 -5.431 -24.768 1.00 92.81 111 GLU A CA 1
ATOM 887 C C . GLU A 1 111 ? 5.436 -6.007 -24.601 1.00 92.81 111 GLU A C 1
ATOM 889 O O . GLU A 1 111 ? 5.613 -7.223 -24.468 1.00 92.81 111 GLU A O 1
ATOM 894 N N . LYS A 1 112 ? 6.449 -5.137 -24.631 1.00 90.50 112 LYS A N 1
ATOM 895 C CA . LYS A 1 112 ? 7.841 -5.538 -24.437 1.00 90.50 112 LYS A CA 1
ATOM 896 C C . LYS A 1 112 ? 8.192 -5.478 -22.955 1.00 90.50 112 LYS A C 1
ATOM 898 O O . LYS A 1 112 ? 8.195 -4.393 -22.383 1.00 90.50 112 LYS A O 1
ATOM 903 N N . ASP A 1 113 ? 8.590 -6.608 -22.384 1.00 91.69 113 ASP A N 1
ATOM 904 C CA . ASP A 1 113 ? 9.086 -6.683 -21.010 1.00 91.69 113 ASP A CA 1
ATOM 905 C C . ASP A 1 113 ? 10.283 -7.641 -20.916 1.00 91.69 113 ASP A C 1
ATOM 907 O O . ASP A 1 113 ? 10.304 -8.694 -21.556 1.00 91.69 113 ASP A O 1
ATOM 911 N N . ALA A 1 114 ? 11.322 -7.241 -20.181 1.00 89.12 114 ALA A N 1
ATOM 912 C CA . ALA A 1 114 ? 12.585 -7.974 -20.030 1.00 89.12 114 ALA A CA 1
ATOM 913 C C . ALA A 1 114 ? 13.210 -8.487 -21.355 1.00 89.12 114 ALA A C 1
ATOM 915 O O . ALA A 1 114 ? 13.882 -9.514 -21.389 1.00 89.12 114 ALA A O 1
ATOM 916 N N . GLY A 1 115 ? 12.989 -7.775 -22.468 1.00 87.44 115 GLY A N 1
ATOM 917 C CA . GLY A 1 115 ? 13.516 -8.149 -23.788 1.00 87.44 115 GLY A CA 1
ATOM 918 C C . GLY A 1 115 ? 12.684 -9.176 -24.567 1.00 87.44 115 GLY A C 1
ATOM 919 O O . GLY A 1 115 ? 13.084 -9.537 -25.671 1.00 87.44 115 GLY A O 1
ATOM 920 N N . LEU A 1 116 ? 11.529 -9.599 -24.049 1.00 91.56 116 LEU A N 1
ATOM 921 C CA . LEU A 1 116 ? 10.570 -10.477 -24.724 1.00 91.56 116 LEU A CA 1
ATOM 922 C C . LEU A 1 116 ? 9.264 -9.727 -25.025 1.00 91.56 116 LEU A C 1
ATOM 924 O O . LEU A 1 116 ? 8.939 -8.732 -24.380 1.00 91.56 116 LEU A O 1
ATOM 928 N N . CYS A 1 117 ? 8.520 -10.206 -26.020 1.00 93.88 117 CYS A N 1
ATOM 929 C CA . CYS A 1 117 ? 7.212 -9.680 -26.401 1.00 93.88 117 CYS A CA 1
ATOM 930 C C . CYS A 1 117 ? 6.106 -10.579 -25.850 1.00 93.88 117 CYS A C 1
ATOM 932 O O . CYS A 1 117 ? 5.997 -11.739 -26.257 1.00 93.88 117 CYS A O 1
ATOM 934 N N . TYR A 1 118 ? 5.272 -10.039 -24.971 1.00 96.12 118 TYR A N 1
ATOM 935 C CA . TYR A 1 118 ? 4.135 -10.735 -24.374 1.00 96.12 118 TYR A CA 1
ATOM 936 C C . TYR A 1 118 ? 2.813 -10.166 -24.882 1.00 96.12 118 TYR A C 1
ATOM 938 O O . TYR A 1 118 ? 2.766 -9.031 -25.343 1.00 96.12 118 TYR A O 1
ATOM 946 N N . GLU A 1 119 ? 1.728 -10.927 -24.765 1.00 96.56 119 GLU A N 1
ATOM 947 C CA . GLU A 1 119 ? 0.389 -10.382 -25.000 1.00 96.56 119 GLU A CA 1
ATOM 948 C C . GLU A 1 119 ? 0.084 -9.237 -24.020 1.00 96.56 119 GLU A C 1
ATOM 950 O O . GLU A 1 119 ? 0.541 -9.229 -22.869 1.00 96.56 119 GLU A O 1
ATOM 955 N N . LYS A 1 120 ? -0.685 -8.245 -24.472 1.00 96.56 120 LYS A N 1
ATOM 956 C CA . LYS A 1 120 ? -1.164 -7.184 -23.579 1.00 96.56 120 LYS A CA 1
ATOM 957 C C . LYS A 1 120 ? -2.079 -7.776 -22.509 1.00 96.56 120 LYS A C 1
ATOM 959 O O . LYS A 1 120 ? -2.877 -8.670 -22.785 1.00 96.56 120 LYS A O 1
ATOM 964 N N . CYS A 1 121 ? -1.950 -7.275 -21.286 1.00 97.62 121 CYS A N 1
ATOM 965 C CA . CYS A 1 121 ? -2.857 -7.655 -20.214 1.00 97.62 121 CYS A CA 1
ATOM 966 C C . CYS A 1 121 ? -4.267 -7.089 -20.454 1.00 97.62 121 CYS A C 1
ATOM 968 O O . CYS A 1 121 ? -4.451 -6.107 -21.178 1.00 97.62 121 CYS A O 1
ATOM 970 N N . GLU A 1 122 ? -5.263 -7.734 -19.851 1.00 96.81 122 GLU A N 1
ATOM 971 C CA . GLU A 1 122 ? -6.649 -7.287 -19.805 1.00 96.81 122 GLU A CA 1
ATOM 972 C C . GLU A 1 122 ? -6.738 -5.929 -19.094 1.00 96.81 122 GLU A C 1
ATOM 974 O O . GLU A 1 122 ? -5.830 -5.516 -18.366 1.00 96.81 122 GLU A O 1
ATOM 979 N N . ALA A 1 123 ? -7.847 -5.217 -19.304 1.00 96.00 123 ALA A N 1
ATOM 980 C CA . ALA A 1 123 ? -8.102 -3.981 -18.574 1.00 96.00 123 ALA A CA 1
ATOM 981 C C . ALA A 1 123 ? -8.050 -4.238 -17.058 1.00 96.00 123 ALA A C 1
ATOM 983 O O . ALA A 1 123 ? -8.498 -5.280 -16.591 1.00 96.00 123 ALA A O 1
ATOM 984 N N . ASP A 1 124 ? -7.516 -3.277 -16.304 1.00 95.94 124 ASP A N 1
ATOM 985 C CA . ASP A 1 124 ? -7.278 -3.379 -14.857 1.00 95.94 124 ASP A CA 1
ATOM 986 C C . ASP A 1 124 ? -6.163 -4.362 -14.436 1.00 95.94 124 ASP A C 1
ATOM 988 O O . ASP A 1 124 ? -6.010 -4.623 -13.245 1.00 95.94 124 ASP A O 1
ATOM 992 N N . PHE A 1 125 ? -5.329 -4.838 -15.369 1.00 97.31 125 PHE A N 1
ATOM 993 C CA . PHE A 1 125 ? -4.105 -5.596 -15.081 1.00 97.31 125 PHE A CA 1
ATOM 994 C C . PHE A 1 125 ? -2.863 -4.914 -15.676 1.00 97.31 125 PHE A C 1
ATOM 996 O O . PHE A 1 125 ? -2.947 -4.196 -16.673 1.00 97.31 125 PHE A O 1
ATOM 1003 N N . HIS A 1 126 ? -1.696 -5.174 -15.090 1.00 96.44 126 HIS A N 1
ATOM 1004 C CA . HIS A 1 126 ? -0.392 -4.787 -15.631 1.00 96.44 126 HIS A CA 1
ATOM 1005 C C . HIS A 1 126 ? 0.537 -6.001 -15.722 1.00 96.44 126 HIS A C 1
ATOM 1007 O O . HIS A 1 126 ? 0.467 -6.932 -14.917 1.00 96.44 126 HIS A O 1
ATOM 1013 N N . GLY A 1 127 ? 1.390 -6.016 -16.743 1.00 96.06 127 GLY A N 1
ATOM 1014 C CA . GLY A 1 127 ? 2.287 -7.132 -17.012 1.00 96.06 127 GLY A CA 1
ATOM 1015 C C . GLY A 1 127 ? 3.599 -7.022 -16.245 1.00 96.06 127 GLY A C 1
ATOM 1016 O O . GLY A 1 127 ? 4.252 -5.987 -16.301 1.00 96.06 127 GLY A O 1
ATOM 1017 N N . VAL A 1 128 ? 4.005 -8.108 -15.584 1.00 95.88 128 VAL A N 1
ATOM 1018 C CA . VAL A 1 128 ? 5.369 -8.294 -15.067 1.00 95.88 128 VAL A CA 1
ATOM 1019 C C . VAL A 1 128 ? 5.850 -9.674 -15.514 1.00 95.88 128 VAL A C 1
ATOM 1021 O O . VAL A 1 128 ? 5.480 -10.712 -14.957 1.00 95.88 128 VAL A O 1
ATOM 1024 N N . GLY A 1 129 ? 6.634 -9.693 -16.588 1.00 93.50 129 GLY A N 1
ATOM 1025 C CA . GLY A 1 129 ? 7.079 -10.894 -17.282 1.00 93.50 129 GLY A CA 1
ATOM 1026 C C . GLY A 1 129 ? 5.899 -11.705 -17.848 1.00 93.50 129 GLY A C 1
ATOM 1027 O O . GLY A 1 129 ? 5.034 -11.133 -18.523 1.00 93.50 129 GLY A O 1
ATOM 1028 N N . PRO A 1 130 ? 5.832 -13.028 -17.596 1.00 96.25 130 PRO A N 1
ATOM 1029 C CA . PRO A 1 130 ? 4.777 -13.899 -18.118 1.00 96.25 130 PRO A CA 1
ATOM 1030 C C . PRO A 1 130 ? 3.448 -13.795 -17.353 1.00 96.25 130 PRO A C 1
ATOM 1032 O O . PRO A 1 130 ? 2.495 -14.494 -17.704 1.00 96.25 130 PRO A O 1
ATOM 1035 N N . VAL A 1 131 ? 3.369 -12.966 -16.307 1.00 97.50 131 VAL A N 1
ATOM 1036 C CA . VAL A 1 131 ? 2.194 -12.843 -15.435 1.00 97.50 131 VAL A CA 1
ATOM 1037 C C . VAL A 1 131 ? 1.589 -11.447 -15.563 1.00 97.50 131 VAL A C 1
ATOM 1039 O O . VAL A 1 131 ? 2.300 -10.444 -15.528 1.00 97.50 131 VAL A O 1
ATOM 1042 N N . CYS A 1 132 ? 0.269 -11.392 -15.698 1.00 97.94 132 CYS A N 1
ATOM 1043 C CA . CYS A 1 132 ? -0.526 -10.184 -15.535 1.00 97.94 132 CYS A CA 1
ATOM 1044 C C . CYS A 1 132 ? -1.016 -10.114 -14.090 1.00 97.94 132 CYS A C 1
ATOM 1046 O O . CYS A 1 132 ? -1.690 -11.033 -13.623 1.00 97.94 132 CYS A O 1
ATOM 1048 N N . TRP A 1 133 ? -0.681 -9.035 -13.391 1.00 97.56 133 TRP A N 1
ATOM 1049 C CA . TRP A 1 133 ? -1.098 -8.761 -12.017 1.00 97.56 133 TRP A CA 1
ATOM 1050 C C . TRP A 1 133 ? -2.230 -7.745 -12.011 1.00 97.56 133 TRP A C 1
ATOM 1052 O O . TRP A 1 133 ? -2.216 -6.802 -12.803 1.00 97.56 133 TRP A O 1
ATOM 1062 N N . ALA A 1 134 ? -3.218 -7.934 -11.139 1.00 97.50 134 ALA A N 1
ATOM 1063 C CA . ALA A 1 134 ? -4.297 -6.971 -10.988 1.00 97.50 134 ALA A CA 1
ATOM 1064 C C . ALA A 1 134 ? -3.738 -5.615 -10.540 1.00 97.50 134 ALA A C 1
ATOM 1066 O O . ALA A 1 134 ? -2.818 -5.536 -9.722 1.00 97.50 134 ALA A O 1
ATOM 1067 N N . ASN A 1 135 ? -4.301 -4.533 -11.064 1.00 96.88 135 ASN A N 1
ATOM 1068 C CA . ASN A 1 135 ? -3.978 -3.188 -10.621 1.00 96.88 135 ASN A CA 1
ATOM 1069 C C . ASN A 1 135 ? -4.517 -2.999 -9.204 1.00 96.88 135 ASN A C 1
ATOM 1071 O O . ASN A 1 135 ? -5.728 -2.976 -8.976 1.00 96.88 135 ASN A O 1
ATOM 1075 N N . THR A 1 136 ? -3.600 -2.871 -8.250 1.00 97.12 136 THR A N 1
ATOM 1076 C CA . THR A 1 136 ? -3.931 -2.677 -6.840 1.00 97.12 136 THR A CA 1
ATOM 1077 C C . THR A 1 136 ? -3.843 -1.210 -6.445 1.00 97.12 136 THR A C 1
ATOM 1079 O O . THR A 1 136 ? -2.927 -0.500 -6.862 1.00 97.12 136 THR A O 1
ATOM 1082 N N . PHE A 1 137 ? -4.741 -0.775 -5.568 1.00 96.00 137 PHE A N 1
ATOM 1083 C CA . PHE A 1 137 ? -4.718 0.539 -4.940 1.00 96.00 137 PHE A CA 1
ATOM 1084 C C . PHE A 1 137 ? -4.409 0.406 -3.446 1.00 96.00 137 PHE A C 1
ATOM 1086 O O . PHE A 1 137 ? -5.065 -0.355 -2.738 1.00 96.00 137 PHE A O 1
ATOM 1093 N N . GLY A 1 138 ? -3.410 1.146 -2.963 1.00 96.94 138 GLY A N 1
ATOM 1094 C CA . GLY A 1 138 ? -3.051 1.155 -1.547 1.00 96.94 138 GLY A CA 1
ATOM 1095 C C . GLY A 1 138 ? -4.002 2.022 -0.728 1.00 96.94 138 GLY A C 1
ATOM 1096 O O . GLY A 1 138 ? -4.126 3.217 -0.989 1.00 96.94 138 GLY A O 1
ATOM 1097 N N . ILE A 1 139 ? -4.624 1.440 0.296 1.00 96.31 139 ILE A N 1
ATOM 1098 C CA . ILE A 1 139 ? -5.524 2.154 1.222 1.00 96.31 139 ILE A CA 1
ATOM 1099 C C . ILE A 1 139 ? -4.858 2.539 2.554 1.00 96.31 139 ILE A C 1
ATOM 1101 O O . ILE A 1 139 ? -5.485 3.165 3.408 1.00 96.31 139 ILE A O 1
ATOM 1105 N N . GLY A 1 140 ? -3.570 2.225 2.705 1.00 95.50 140 GLY A N 1
ATOM 1106 C CA . GLY A 1 140 ? -2.769 2.525 3.891 1.00 95.50 140 GLY A CA 1
ATOM 1107 C C . GLY A 1 140 ? -2.548 1.307 4.785 1.00 95.50 140 GLY A C 1
ATOM 1108 O O . GLY A 1 140 ? -3.216 0.282 4.660 1.00 95.50 140 GLY A O 1
ATOM 1109 N N . ALA A 1 141 ? -1.566 1.417 5.680 1.00 93.81 141 ALA A N 1
ATOM 1110 C CA . ALA A 1 141 ? -1.341 0.408 6.706 1.00 93.81 141 ALA A CA 1
ATOM 1111 C C . ALA A 1 141 ? -2.523 0.413 7.686 1.00 93.81 141 ALA A C 1
ATOM 1113 O O . ALA A 1 141 ? -2.940 1.479 8.136 1.00 93.81 141 ALA A O 1
ATOM 1114 N N . GLY A 1 142 ? -3.062 -0.768 7.992 1.00 95.00 142 GLY A N 1
ATOM 1115 C CA . GLY A 1 142 ? -4.164 -0.910 8.940 1.00 95.00 142 GLY A CA 1
ATOM 1116 C C . GLY A 1 142 ? -3.780 -0.490 10.358 1.00 95.00 142 GLY A C 1
ATOM 1117 O O . GLY A 1 142 ? -2.600 -0.385 10.704 1.00 95.00 142 GLY A O 1
ATOM 1118 N N . THR A 1 143 ? -4.789 -0.265 11.192 1.00 96.25 143 THR A N 1
ATOM 1119 C CA . THR A 1 143 ? -4.635 0.038 12.618 1.00 96.25 143 THR A CA 1
ATOM 1120 C C . THR A 1 143 ? -4.983 -1.195 13.457 1.00 96.25 143 THR A C 1
ATOM 1122 O O . THR A 1 143 ? -5.792 -2.024 13.033 1.00 96.25 143 THR A O 1
ATOM 1125 N N . PRO A 1 144 ? -4.376 -1.386 14.642 1.00 95.69 144 PRO A N 1
ATOM 1126 C CA . PRO A 1 144 ? -4.804 -2.457 15.537 1.00 95.69 144 PRO A CA 1
ATOM 1127 C C . PRO A 1 144 ? -6.257 -2.227 15.971 1.00 95.69 144 PRO A C 1
ATOM 1129 O O . PRO A 1 144 ? -6.688 -1.081 16.129 1.00 95.69 144 PRO A O 1
ATOM 1132 N N . VAL A 1 145 ? -7.000 -3.314 16.196 1.00 96.81 145 VAL A N 1
ATOM 1133 C CA . VAL A 1 145 ? -8.372 -3.228 16.715 1.00 96.81 145 VAL A CA 1
ATOM 1134 C C . VAL A 1 145 ? -8.430 -2.452 18.031 1.00 96.81 145 VAL A C 1
ATOM 1136 O O . VAL A 1 145 ? -7.552 -2.552 18.890 1.00 96.81 145 VAL A O 1
ATOM 1139 N N . GLY A 1 146 ? -9.487 -1.659 18.182 1.00 94.25 146 GLY A N 1
ATOM 1140 C CA . GLY A 1 146 ? -9.818 -0.979 19.423 1.00 94.25 146 GLY A CA 1
ATOM 1141 C C . GLY A 1 146 ? -10.422 -1.919 20.456 1.00 94.25 146 GLY A C 1
ATOM 1142 O O . GLY A 1 146 ? -10.957 -2.982 20.142 1.00 94.25 146 GLY A O 1
ATOM 1143 N N . LEU A 1 147 ? -10.345 -1.493 21.713 1.00 94.75 147 LEU A N 1
ATOM 1144 C CA . LEU A 1 147 ? -10.948 -2.194 22.838 1.00 94.75 147 LEU A CA 1
ATOM 1145 C C . LEU A 1 147 ? -12.458 -1.937 22.861 1.00 94.75 147 LEU A C 1
ATOM 1147 O O . LEU A 1 147 ? -12.904 -0.805 22.699 1.00 94.75 147 LEU A O 1
ATOM 1151 N N . GLU A 1 148 ? -13.268 -2.958 23.102 1.00 94.25 148 GLU A N 1
ATOM 1152 C CA . GLU A 1 148 ? -14.722 -2.806 23.186 1.00 94.25 148 GLU A CA 1
ATOM 1153 C C . GLU A 1 148 ? -15.111 -1.824 24.305 1.00 94.25 148 GLU A C 1
ATOM 1155 O O . GLU A 1 148 ? -14.496 -1.838 25.378 1.00 94.25 148 GLU A O 1
ATOM 1160 N N . PRO A 1 149 ? -16.105 -0.941 24.094 1.00 92.75 149 PRO A N 1
ATOM 1161 C CA . PRO A 1 149 ? -16.574 -0.058 25.152 1.00 92.75 149 PRO A CA 1
ATOM 1162 C C . PRO A 1 149 ? -17.222 -0.878 26.273 1.00 92.75 149 PRO A C 1
ATOM 1164 O O . PRO A 1 149 ? -17.948 -1.842 26.021 1.00 92.75 149 PRO A O 1
ATOM 1167 N N . CYS A 1 150 ? -16.989 -0.473 27.520 1.00 93.06 150 CYS A N 1
ATOM 1168 C CA . CYS A 1 150 ? -17.595 -1.133 28.669 1.00 93.06 150 CYS A CA 1
ATOM 1169 C C . CYS A 1 150 ? -19.123 -1.017 28.654 1.00 93.06 150 CYS A C 1
ATOM 1171 O O . CYS A 1 150 ? -19.685 0.001 28.238 1.00 93.06 150 CYS A O 1
ATOM 1173 N N . LYS A 1 151 ? -19.807 -2.064 29.137 1.00 92.75 151 LYS A N 1
ATOM 1174 C CA . LYS A 1 151 ? -21.257 -2.010 29.353 1.00 92.75 151 LYS A CA 1
ATOM 1175 C C . LYS A 1 151 ? -21.596 -0.892 30.352 1.00 92.75 151 LYS A C 1
ATOM 1177 O O . LYS A 1 151 ? -20.801 -0.642 31.262 1.00 92.75 151 LYS A O 1
ATOM 1182 N N . PRO A 1 152 ? -22.770 -0.245 30.227 1.00 90.88 152 PRO A N 1
ATOM 1183 C CA . PRO A 1 152 ? -23.215 0.747 31.202 1.00 90.88 152 PRO A CA 1
ATOM 1184 C C . PRO A 1 152 ? -23.138 0.196 32.634 1.00 90.88 152 PRO A C 1
ATOM 1186 O O . PRO A 1 152 ? -23.618 -0.904 32.894 1.00 90.88 152 PRO A O 1
ATOM 1189 N N . GLY A 1 153 ? -22.520 0.950 33.547 1.00 89.50 153 GLY A N 1
ATOM 1190 C CA . GLY A 1 153 ? -22.311 0.543 34.945 1.00 89.50 153 GLY A CA 1
ATOM 1191 C C . GLY A 1 153 ? -20.969 -0.141 35.238 1.00 89.50 153 GLY A C 1
ATOM 1192 O O . GLY A 1 153 ? -20.648 -0.346 36.406 1.00 89.50 153 GLY A O 1
ATOM 1193 N N . LEU A 1 154 ? -20.165 -0.448 34.215 1.00 93.81 154 LEU A N 1
ATOM 1194 C CA . LEU A 1 154 ? -18.787 -0.914 34.383 1.00 93.81 154 LEU A CA 1
ATOM 1195 C C . LEU A 1 154 ? -17.799 0.233 34.124 1.00 93.81 154 LEU A C 1
ATOM 1197 O O . LEU A 1 154 ? -17.940 0.993 33.164 1.00 93.81 154 LEU A O 1
ATOM 1201 N N . THR A 1 155 ? -16.768 0.322 34.954 1.00 93.50 155 THR A N 1
ATOM 1202 C CA . THR A 1 155 ? -15.650 1.257 34.811 1.00 93.50 155 THR A CA 1
ATOM 1203 C C . THR A 1 155 ? -14.534 0.608 33.998 1.00 93.50 155 THR A C 1
ATOM 1205 O O . THR A 1 155 ? -14.187 -0.554 34.202 1.00 93.50 155 THR A O 1
ATOM 1208 N N . ASN A 1 156 ? -13.949 1.362 33.074 1.00 93.06 156 ASN A N 1
ATOM 1209 C CA . ASN A 1 156 ? -12.808 0.920 32.280 1.00 93.06 156 ASN A CA 1
ATOM 1210 C C . ASN A 1 156 ? -11.517 0.972 33.117 1.00 93.06 156 ASN A C 1
ATOM 1212 O O . ASN A 1 156 ? -11.153 2.030 33.634 1.00 93.06 156 ASN A O 1
ATOM 1216 N N . ILE A 1 157 ? -10.820 -0.163 33.222 1.00 91.44 157 ILE A N 1
ATOM 1217 C CA . ILE A 1 157 ? -9.482 -0.272 33.813 1.00 91.44 157 ILE A CA 1
ATOM 1218 C C . ILE A 1 157 ? -8.578 -1.021 32.822 1.00 91.44 157 ILE A C 1
ATOM 1220 O O . ILE A 1 157 ? -8.362 -2.231 32.908 1.00 91.44 157 ILE A O 1
ATOM 1224 N N . GLY A 1 158 ? -8.054 -0.290 31.836 1.00 89.38 158 GLY A N 1
ATOM 1225 C CA . GLY A 1 158 ? -7.137 -0.829 30.832 1.00 89.38 158 GLY A CA 1
ATOM 1226 C C . GLY A 1 158 ? -7.817 -1.828 29.890 1.00 89.38 158 GLY A C 1
ATOM 1227 O O . GLY A 1 158 ? -8.681 -1.452 29.099 1.00 89.38 158 GLY A O 1
ATOM 1228 N N . LEU A 1 159 ? -7.403 -3.100 29.956 1.00 91.12 159 LEU A N 1
ATOM 1229 C CA . LEU A 1 159 ? -7.902 -4.191 29.100 1.00 91.12 159 LEU A CA 1
ATOM 1230 C C . LEU A 1 159 ? -9.190 -4.852 29.621 1.00 91.12 159 LEU A C 1
ATOM 1232 O O . LEU A 1 159 ? -9.726 -5.748 28.967 1.00 91.12 159 LEU A O 1
ATOM 1236 N N . MET A 1 160 ? -9.692 -4.422 30.779 1.00 94.75 160 MET A N 1
ATOM 1237 C CA . MET A 1 160 ? -10.889 -4.980 31.401 1.00 94.75 160 MET A CA 1
ATOM 1238 C C . MET A 1 160 ? -11.874 -3.900 31.830 1.00 94.75 160 MET A C 1
ATOM 1240 O O . MET A 1 160 ? -11.510 -2.772 32.161 1.00 94.75 160 MET A O 1
ATOM 1244 N N . CYS A 1 161 ? -13.142 -4.279 31.836 1.00 95.19 161 CYS A N 1
ATOM 1245 C CA . CYS A 1 161 ? -14.224 -3.533 32.443 1.00 95.19 161 CYS A CA 1
ATOM 1246 C C . CYS A 1 161 ? -14.507 -4.135 33.817 1.00 95.19 161 CYS A C 1
ATOM 1248 O O . CYS A 1 161 ? -14.723 -5.344 33.927 1.00 95.19 161 CYS A O 1
ATOM 1250 N N . VAL A 1 162 ? -14.502 -3.293 34.847 1.00 95.50 162 VAL A N 1
ATOM 1251 C CA . VAL A 1 162 ? -14.725 -3.684 36.239 1.00 95.50 162 VAL A CA 1
ATOM 1252 C C . VAL A 1 162 ? -15.932 -2.941 36.774 1.00 95.50 162 VAL A C 1
ATOM 1254 O O . VAL A 1 162 ? -16.027 -1.722 36.655 1.00 95.50 162 VAL A O 1
ATOM 1257 N N . GLY A 1 163 ? -16.851 -3.656 37.400 1.00 94.62 163 GLY A N 1
ATOM 1258 C CA . GLY A 1 163 ? -17.960 -3.030 38.107 1.00 94.62 163 GLY A CA 1
ATOM 1259 C C . GLY A 1 163 ? -18.523 -3.936 39.179 1.00 94.62 163 GLY A C 1
ATOM 1260 O O . GLY A 1 163 ? -17.962 -4.987 39.482 1.00 94.62 163 GLY A O 1
ATOM 1261 N N . TRP A 1 164 ? -19.628 -3.501 39.767 1.00 92.69 164 TRP A N 1
ATOM 1262 C CA . TRP A 1 164 ? -20.324 -4.247 40.802 1.00 92.69 164 TRP A CA 1
ATOM 1263 C C . TRP A 1 164 ? -21.713 -4.605 40.297 1.00 92.69 164 TRP A C 1
ATOM 1265 O O . TRP A 1 164 ? -22.518 -3.714 40.026 1.00 92.69 164 TRP A O 1
ATOM 1275 N N . ASP A 1 165 ? -21.997 -5.897 40.170 1.00 88.00 165 ASP A N 1
ATOM 1276 C CA . ASP A 1 165 ? -23.360 -6.353 39.923 1.00 88.00 165 ASP A CA 1
ATOM 1277 C C . ASP A 1 165 ? -24.014 -6.618 41.275 1.00 88.00 165 ASP A C 1
ATOM 1279 O O . ASP A 1 165 ? -23.534 -7.439 42.057 1.00 88.00 165 ASP A O 1
ATOM 1283 N N . GLY A 1 166 ? -25.102 -5.901 41.563 1.00 87.75 166 GLY A N 1
ATOM 1284 C CA . GLY A 1 166 ? -25.873 -6.071 42.793 1.00 87.75 166 GLY A CA 1
ATOM 1285 C C . GLY A 1 166 ? -26.513 -7.455 42.924 1.00 87.75 166 GLY A C 1
ATOM 1286 O O . GLY A 1 166 ? -26.935 -7.817 44.021 1.00 87.75 166 GLY A O 1
ATOM 1287 N N . CYS A 1 167 ? -26.573 -8.234 41.841 1.00 85.56 167 CYS A N 1
ATOM 1288 C CA . CYS A 1 167 ? -27.195 -9.550 41.821 1.00 85.56 167 CYS A CA 1
ATOM 1289 C C . CYS A 1 167 ? -26.425 -10.570 40.961 1.00 85.56 167 CYS A C 1
ATOM 1291 O O . CYS A 1 167 ? -27.028 -11.327 40.202 1.00 85.56 167 CYS A O 1
ATOM 1293 N N . LEU A 1 168 ? -25.095 -10.628 41.113 1.00 81.75 168 LEU A N 1
ATOM 1294 C CA . LEU A 1 168 ? -24.254 -11.595 40.395 1.00 81.75 168 LEU A CA 1
ATOM 1295 C C . LEU A 1 168 ? -24.691 -13.049 40.648 1.00 81.75 168 LEU A C 1
ATOM 1297 O O . LEU A 1 168 ? -24.710 -13.877 39.738 1.00 81.75 168 LEU A O 1
ATOM 1301 N N . HIS A 1 169 ? -25.067 -13.351 41.893 1.00 77.75 169 HIS A N 1
ATOM 1302 C CA . HIS A 1 169 ? -25.594 -14.651 42.284 1.00 77.75 169 HIS A CA 1
ATOM 1303 C C . HIS A 1 169 ? -27.051 -14.519 42.723 1.00 77.75 169 HIS A C 1
ATOM 1305 O O . HIS A 1 169 ? -27.334 -14.071 43.838 1.00 77.75 169 HIS A O 1
ATOM 1311 N N . LYS A 1 170 ? -27.970 -14.934 41.840 1.00 83.25 170 LYS A N 1
ATOM 1312 C CA . LYS A 1 170 ? -29.369 -15.185 42.196 1.00 83.25 170 LYS A CA 1
ATOM 1313 C C . LYS A 1 170 ? -29.487 -16.537 42.877 1.00 83.25 170 LYS A C 1
ATOM 1315 O O . LYS A 1 170 ? -29.241 -17.571 42.259 1.00 83.25 170 LYS A O 1
ATOM 1320 N N . TRP A 1 171 ? -29.917 -16.520 44.129 1.00 78.88 171 TRP A N 1
ATOM 1321 C CA . TRP A 1 171 ? -30.314 -17.717 44.852 1.00 78.88 171 TRP A CA 1
ATOM 1322 C C . TRP A 1 171 ? -31.831 -17.721 44.977 1.00 78.88 171 TRP A C 1
ATOM 1324 O O . TRP A 1 171 ? -32.411 -16.820 45.583 1.00 78.88 171 TRP A O 1
ATOM 1334 N N . HIS A 1 172 ? -32.475 -18.745 44.423 1.00 78.06 172 HIS A N 1
ATOM 1335 C CA . HIS A 1 172 ? -33.884 -18.999 44.697 1.00 78.06 172 HIS A CA 1
ATOM 1336 C C . HIS A 1 172 ? -33.991 -19.570 46.111 1.00 78.06 172 HIS A C 1
ATOM 1338 O O . HIS A 1 172 ? -33.662 -20.733 46.349 1.00 78.06 172 HIS A O 1
ATOM 1344 N N . THR A 1 173 ? -34.400 -18.739 47.067 1.00 80.12 173 THR A N 1
ATOM 1345 C CA . THR A 1 173 ? -34.676 -19.185 48.435 1.00 80.12 173 THR A CA 1
ATOM 1346 C C . THR A 1 173 ? -36.182 -19.328 48.640 1.00 80.12 173 THR A C 1
ATOM 1348 O O . THR A 1 173 ? -36.984 -18.743 47.914 1.00 80.12 173 THR A O 1
ATOM 1351 N N . ILE A 1 174 ? -36.592 -20.075 49.667 1.00 81.31 174 ILE A N 1
ATOM 1352 C CA . ILE A 1 174 ? -38.011 -20.221 50.046 1.00 81.31 174 ILE A CA 1
ATOM 1353 C C . ILE A 1 174 ? -38.673 -18.897 50.480 1.00 81.31 174 ILE A C 1
ATOM 1355 O O . ILE A 1 174 ? -39.892 -18.839 50.595 1.00 81.31 174 ILE A O 1
ATOM 1359 N N . PHE A 1 175 ? -37.886 -17.837 50.700 1.00 77.94 175 PHE A N 1
ATOM 1360 C CA . PHE A 1 175 ? -38.357 -16.492 51.050 1.00 77.94 175 PHE A CA 1
ATOM 1361 C C . PHE A 1 175 ? -38.288 -15.501 49.873 1.00 77.94 175 PHE A C 1
ATOM 1363 O O . PHE A 1 175 ? -38.491 -14.305 50.070 1.00 77.94 175 PHE A O 1
ATOM 1370 N N . GLY A 1 176 ? -38.015 -15.985 48.657 1.00 82.38 176 GLY A N 1
ATOM 1371 C CA . GLY A 1 176 ? -37.845 -15.173 47.452 1.00 82.38 176 GLY A CA 1
ATOM 1372 C C . GLY A 1 176 ? -36.419 -15.204 46.902 1.00 82.38 176 GLY A C 1
ATOM 1373 O O . GLY A 1 176 ? -35.533 -15.892 47.420 1.00 82.38 176 GLY A O 1
ATOM 1374 N N . ASP A 1 177 ? -36.202 -14.460 45.822 1.00 84.31 177 ASP A N 1
ATOM 1375 C CA . ASP A 1 177 ? -34.898 -14.365 45.170 1.00 84.31 177 ASP A CA 1
ATOM 1376 C C . ASP A 1 177 ? -33.964 -13.491 46.014 1.00 84.31 177 ASP A C 1
ATOM 1378 O O . ASP A 1 177 ? -34.163 -12.281 46.137 1.00 84.31 177 ASP A O 1
ATOM 1382 N N . ALA A 1 178 ? -32.936 -14.105 46.601 1.00 80.31 178 ALA A N 1
ATOM 1383 C CA . ALA A 1 178 ? -31.873 -13.390 47.292 1.00 80.31 178 ALA A CA 1
ATOM 1384 C C . ALA A 1 178 ? -30.722 -13.115 46.315 1.00 80.31 178 ALA A C 1
ATOM 1386 O O . ALA A 1 178 ? -30.258 -14.013 45.608 1.00 80.31 178 ALA A O 1
ATOM 1387 N N . CYS A 1 179 ? -30.254 -11.869 46.298 1.00 84.62 179 CYS A N 1
ATOM 1388 C CA . CYS A 1 179 ? -29.138 -11.412 45.480 1.00 84.62 179 CYS A CA 1
ATOM 1389 C C . CYS A 1 179 ? -27.930 -11.127 46.375 1.00 84.62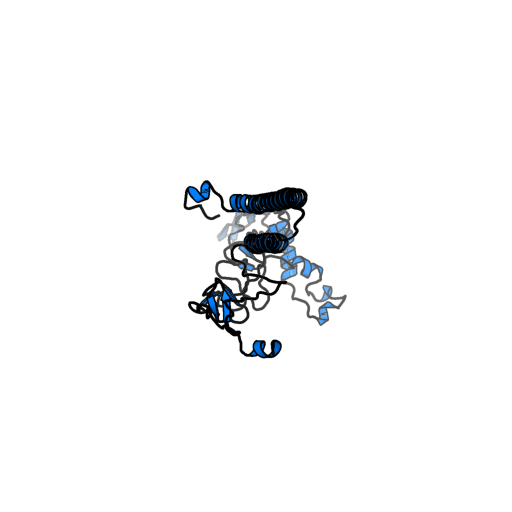 179 CYS A C 1
ATOM 1391 O O . CYS A 1 179 ? -28.019 -10.289 47.273 1.00 84.62 179 CYS A O 1
ATOM 1393 N N . ILE A 1 180 ? -26.797 -11.787 46.120 1.00 83.75 180 ILE A N 1
ATOM 1394 C CA . ILE A 1 180 ? -25.503 -11.374 46.682 1.00 83.75 180 ILE A CA 1
ATOM 1395 C C . ILE A 1 180 ? -24.724 -10.695 45.560 1.00 83.75 180 ILE A C 1
ATOM 1397 O O . ILE A 1 180 ? -24.448 -11.311 44.528 1.00 83.75 180 ILE A O 1
ATOM 1401 N N . GLY A 1 181 ? -24.413 -9.414 45.757 1.00 88.56 181 GLY A N 1
ATOM 1402 C CA . GLY A 1 181 ? -23.630 -8.647 44.801 1.00 88.56 181 GLY A CA 1
ATOM 1403 C C . GLY A 1 181 ? -22.150 -9.023 44.828 1.00 88.56 181 GLY A C 1
ATOM 1404 O O . GLY A 1 181 ? -21.632 -9.462 45.856 1.00 88.56 181 GLY A O 1
ATOM 1405 N N . GLY A 1 182 ? -21.469 -8.841 43.701 1.00 90.31 182 GLY A N 1
ATOM 1406 C CA . GLY A 1 182 ? -20.051 -9.156 43.566 1.00 90.31 182 GLY A CA 1
ATOM 1407 C C . GLY A 1 182 ? -19.380 -8.396 42.421 1.00 90.31 182 GLY A C 1
ATOM 1408 O O . GLY A 1 182 ? -20.065 -7.776 41.598 1.00 90.31 182 GLY A O 1
ATOM 1409 N N . PRO A 1 183 ? -18.037 -8.423 42.362 1.00 92.69 183 PRO A N 1
ATOM 1410 C CA . PRO A 1 183 ? -17.297 -7.789 41.283 1.00 92.69 183 PRO A CA 1
ATOM 1411 C C . PRO A 1 183 ? -17.521 -8.533 39.962 1.00 92.69 183 PRO A C 1
ATOM 1413 O O . PRO A 1 183 ? -17.404 -9.757 39.896 1.00 92.69 183 PRO A O 1
ATOM 1416 N N . VAL A 1 184 ? -17.802 -7.781 38.900 1.00 94.12 184 VAL A N 1
ATOM 1417 C CA . VAL A 1 184 ? -17.872 -8.281 37.523 1.00 94.12 184 VAL A CA 1
ATOM 1418 C C . VAL A 1 184 ? -16.630 -7.835 36.777 1.00 94.12 184 VAL A C 1
ATOM 1420 O O . VAL A 1 184 ? -16.313 -6.646 36.749 1.00 94.12 184 VAL A O 1
ATOM 1423 N N . PHE A 1 185 ? -15.970 -8.797 36.138 1.00 93.75 185 PHE A N 1
ATOM 1424 C CA . PHE A 1 185 ? -14.863 -8.570 35.222 1.00 93.75 185 PHE A CA 1
ATOM 1425 C C . PHE A 1 185 ? -15.303 -8.982 33.823 1.00 93.75 185 PHE A C 1
ATOM 1427 O O . PHE A 1 185 ? -15.782 -10.097 33.625 1.00 93.75 185 PHE A O 1
ATOM 1434 N N . GLN A 1 186 ? -15.140 -8.087 32.857 1.00 94.06 186 GLN A N 1
ATOM 1435 C CA . GLN A 1 186 ? -15.384 -8.373 31.447 1.00 94.06 186 GLN A CA 1
ATOM 1436 C C . GLN A 1 186 ? -14.146 -7.971 30.644 1.00 94.06 186 GLN A C 1
ATOM 1438 O O . GLN A 1 186 ? -13.638 -6.858 30.818 1.00 94.06 186 GLN A O 1
ATOM 1443 N N . GLY A 1 187 ? -13.649 -8.859 29.783 1.00 93.50 187 GLY A N 1
ATOM 1444 C CA . GLY A 1 187 ? -12.548 -8.538 28.886 1.00 93.50 187 GLY A CA 1
ATOM 1445 C C . GLY A 1 187 ? -13.025 -7.608 27.775 1.00 93.50 187 GLY A C 1
ATOM 1446 O O . GLY A 1 187 ? -14.151 -7.701 27.288 1.00 93.50 187 GLY A O 1
ATOM 1447 N N . ARG A 1 188 ? -12.172 -6.670 27.359 1.00 93.94 188 ARG A N 1
ATOM 1448 C CA . ARG A 1 188 ? -12.509 -5.720 26.283 1.00 93.94 188 ARG A CA 1
ATOM 1449 C C . ARG A 1 188 ? -12.185 -6.235 24.877 1.00 93.94 188 ARG A C 1
ATOM 1451 O O . ARG A 1 188 ? -12.326 -5.497 23.908 1.00 93.94 188 ARG A O 1
ATOM 1458 N N . LEU A 1 189 ? -11.717 -7.475 24.772 1.00 94.62 189 LEU A N 1
ATOM 1459 C CA . LEU A 1 189 ? -11.408 -8.158 23.513 1.00 94.62 189 LEU A CA 1
ATOM 1460 C C . LEU A 1 189 ? -12.187 -9.473 23.376 1.00 94.62 189 LEU A C 1
ATOM 1462 O O . LEU A 1 189 ? -11.864 -10.286 22.512 1.00 94.62 189 LEU A O 1
ATOM 1466 N N . ASP A 1 190 ? -13.213 -9.678 24.207 1.00 91.38 190 ASP A N 1
ATOM 1467 C CA . ASP A 1 190 ? -13.982 -10.924 24.242 1.00 91.38 190 ASP A CA 1
ATOM 1468 C C . ASP A 1 190 ? -14.734 -11.175 22.916 1.00 91.38 190 ASP A C 1
ATOM 1470 O O . ASP A 1 190 ? -14.952 -12.330 22.553 1.00 91.38 190 ASP A O 1
ATOM 1474 N N . ASN A 1 191 ? -15.065 -10.127 22.143 1.00 93.50 191 ASN A N 1
ATOM 1475 C CA . ASN A 1 191 ? -15.677 -10.226 20.807 1.00 93.50 191 ASN A CA 1
ATOM 1476 C C . ASN A 1 191 ? -14.688 -9.891 19.663 1.00 93.50 191 ASN A C 1
ATOM 1478 O O . ASN A 1 191 ? -15.087 -9.593 18.526 1.00 93.50 191 ASN A O 1
ATOM 1482 N N . GLY A 1 192 ? -13.381 -9.962 19.943 1.00 92.88 192 GLY A N 1
ATOM 1483 C CA . GLY A 1 192 ? -12.310 -9.718 18.972 1.00 92.88 192 GLY A CA 1
ATOM 1484 C C . GLY A 1 192 ? -12.035 -8.239 18.683 1.00 92.88 192 GLY A C 1
ATOM 1485 O O . GLY A 1 192 ? -11.406 -7.931 17.669 1.00 92.88 192 GLY A O 1
ATOM 1486 N N . GLY A 1 193 ? -12.511 -7.326 19.537 1.00 94.56 193 GLY A N 1
ATOM 1487 C CA . GLY A 1 193 ? -12.264 -5.891 19.409 1.00 94.56 193 GLY A CA 1
ATOM 1488 C C . GLY A 1 193 ? -13.140 -5.195 18.365 1.00 94.56 193 GLY A C 1
ATOM 1489 O O . GLY A 1 193 ? -13.891 -5.821 17.609 1.00 94.56 193 GLY A O 1
ATOM 1490 N N . VAL A 1 194 ? -13.040 -3.867 18.332 1.00 96.56 194 VAL A N 1
ATOM 1491 C CA . VAL A 1 194 ? -13.868 -2.987 17.495 1.00 96.56 194 VAL A CA 1
ATOM 1492 C C . VAL A 1 194 ? -13.034 -2.170 16.515 1.00 96.56 194 VAL A C 1
ATOM 1494 O O . VAL A 1 194 ? -11.911 -1.775 16.815 1.00 96.56 194 VAL A O 1
ATOM 1497 N N . CYS A 1 195 ? -13.615 -1.870 15.356 1.00 97.19 195 CYS A N 1
ATOM 1498 C CA . CYS A 1 195 ? -13.083 -0.899 14.406 1.00 97.19 195 CYS A CA 1
ATOM 1499 C C . CYS A 1 195 ? -13.984 0.343 14.380 1.00 97.19 195 CYS A C 1
ATOM 1501 O O . CYS A 1 195 ? -15.210 0.196 14.487 1.00 97.19 195 CYS A O 1
ATOM 1503 N N . PRO A 1 196 ? -13.428 1.560 14.250 1.00 97.19 196 PRO A N 1
ATOM 1504 C CA . PRO A 1 196 ? -12.005 1.903 14.120 1.00 97.19 196 PRO A CA 1
ATOM 1505 C C . PRO A 1 196 ? -11.190 1.816 15.419 1.00 97.19 196 PRO A C 1
ATOM 1507 O O . PRO A 1 196 ? -11.742 1.836 16.521 1.00 97.19 196 PRO A O 1
ATOM 1510 N N . GLY A 1 197 ? -9.867 1.710 15.266 1.00 94.81 197 GLY A N 1
ATOM 1511 C CA . GLY A 1 197 ? -8.917 1.545 16.366 1.00 94.81 197 GLY A CA 1
ATOM 1512 C C . GLY A 1 197 ? -8.507 2.865 17.037 1.00 94.81 197 GLY A C 1
ATOM 1513 O O . GLY A 1 197 ? -8.881 3.947 16.586 1.00 94.81 197 GLY A O 1
ATOM 1514 N N . PRO A 1 198 ? -7.705 2.837 18.117 1.00 94.12 198 PRO A N 1
ATOM 1515 C CA . PRO A 1 198 ? -7.334 4.046 18.857 1.00 94.12 198 PRO A CA 1
ATOM 1516 C C . PRO A 1 198 ? -6.493 5.032 18.042 1.00 94.12 198 PRO A C 1
ATOM 1518 O O . PRO A 1 198 ? -6.618 6.247 18.210 1.00 94.12 198 PRO A O 1
ATOM 1521 N N . SER A 1 199 ? -5.676 4.524 17.115 1.00 95.00 199 SER A N 1
ATOM 1522 C CA . SER A 1 199 ? -4.868 5.335 16.198 1.00 95.00 199 SER A CA 1
ATOM 1523 C C . SER A 1 199 ? -5.723 6.234 15.301 1.00 95.00 199 SER A C 1
ATOM 1525 O O . SER A 1 199 ? -5.302 7.341 14.975 1.00 95.00 199 SER A O 1
ATOM 1527 N N . ASP A 1 200 ? -6.951 5.822 14.975 1.00 95.25 200 ASP A N 1
ATOM 1528 C CA . ASP A 1 200 ? -7.900 6.643 14.221 1.00 95.25 200 ASP A CA 1
ATOM 1529 C C . ASP A 1 200 ? -8.394 7.867 15.004 1.00 95.25 200 ASP A C 1
ATOM 1531 O O . ASP A 1 200 ? -8.899 8.823 14.415 1.00 95.25 200 ASP A O 1
ATOM 1535 N N . PHE A 1 201 ? -8.262 7.861 16.330 1.00 94.75 201 PHE A N 1
ATOM 1536 C CA . PHE A 1 201 ? -8.705 8.938 17.216 1.00 94.75 201 PHE A CA 1
ATOM 1537 C C . PHE A 1 201 ? -7.535 9.711 17.837 1.00 94.75 201 PHE A C 1
ATOM 1539 O O . PHE A 1 201 ? -7.698 10.349 18.874 1.00 94.75 201 PHE A O 1
ATOM 1546 N N . GLY A 1 202 ? -6.355 9.662 17.210 1.00 93.25 202 GLY A N 1
ATOM 1547 C CA . GLY A 1 202 ? -5.160 10.367 17.684 1.00 93.25 202 GLY A CA 1
ATOM 1548 C C . GLY A 1 202 ? -4.366 9.622 18.761 1.00 93.25 202 GLY A C 1
ATOM 1549 O O . GLY A 1 202 ? -3.436 10.193 19.319 1.00 93.25 202 GLY A O 1
ATOM 1550 N N . GLY A 1 203 ? -4.701 8.358 19.050 1.00 90.38 203 GLY A N 1
ATOM 1551 C CA . GLY A 1 203 ? -3.926 7.490 19.945 1.00 90.38 203 GLY A CA 1
ATOM 1552 C C . GLY A 1 203 ? -4.162 7.694 21.445 1.00 90.38 203 GLY A C 1
ATOM 1553 O O . GLY A 1 203 ? -3.558 6.981 22.244 1.00 90.38 203 GLY A O 1
ATOM 1554 N N . ASP A 1 204 ? -5.044 8.612 21.849 1.00 90.06 204 ASP A N 1
ATOM 1555 C CA . ASP A 1 204 ? -5.405 8.796 23.258 1.00 90.06 204 ASP A CA 1
ATOM 1556 C C . ASP A 1 204 ? -6.380 7.702 23.726 1.00 90.06 204 ASP A C 1
ATOM 1558 O O . ASP A 1 204 ? -7.585 7.740 23.460 1.00 90.06 204 ASP A O 1
ATOM 1562 N N . LEU A 1 205 ? -5.844 6.718 24.453 1.00 86.62 205 LEU A N 1
ATOM 1563 C CA . LEU A 1 205 ? -6.612 5.610 25.023 1.00 86.62 205 LEU A CA 1
ATOM 1564 C C . LEU A 1 205 ? -7.627 6.063 26.084 1.00 86.62 205 LEU A C 1
ATOM 1566 O O . LEU A 1 205 ? -8.644 5.392 26.256 1.00 86.62 205 LEU A O 1
ATOM 1570 N N . GLY A 1 206 ? -7.386 7.182 26.777 1.00 86.69 206 GLY A N 1
ATOM 1571 C CA . GLY A 1 206 ? -8.300 7.704 27.798 1.00 86.69 206 GLY A CA 1
ATOM 1572 C C . GLY A 1 206 ? -9.558 8.325 27.191 1.00 86.69 206 GLY A C 1
ATOM 1573 O O . GLY A 1 206 ? -10.652 8.184 27.737 1.00 86.69 206 GLY A O 1
ATOM 1574 N N . ALA A 1 207 ? -9.421 8.957 26.023 1.00 91.25 207 ALA A N 1
ATOM 1575 C CA . ALA A 1 207 ? -10.536 9.531 25.273 1.00 91.25 207 ALA A CA 1
ATOM 1576 C C . ALA A 1 207 ? -11.193 8.548 24.284 1.00 91.25 207 ALA A C 1
ATOM 1578 O O . ALA A 1 207 ? -12.229 8.875 23.694 1.00 91.25 207 ALA A O 1
ATOM 1579 N N . PHE A 1 208 ? -10.617 7.354 24.093 1.00 93.12 208 PHE A N 1
ATOM 1580 C CA . PHE A 1 208 ? -11.051 6.398 23.072 1.00 93.12 208 PHE A CA 1
ATOM 1581 C C . PHE A 1 208 ? -12.533 6.033 23.188 1.00 93.12 208 PHE A C 1
ATOM 1583 O O . PHE A 1 208 ? -13.253 6.152 22.202 1.00 93.12 208 PHE A O 1
ATOM 1590 N N . ASP A 1 209 ? -13.018 5.665 24.376 1.00 91.62 209 ASP A N 1
ATOM 1591 C CA . ASP A 1 209 ? -14.407 5.216 24.554 1.00 91.62 209 ASP A CA 1
ATOM 1592 C C . ASP A 1 209 ? -15.408 6.313 24.166 1.00 91.62 209 ASP A C 1
ATOM 1594 O O . ASP A 1 209 ? -16.375 6.062 23.446 1.00 91.62 209 ASP A O 1
ATOM 1598 N N . GLY A 1 210 ? -15.147 7.557 24.579 1.00 92.88 210 GLY A N 1
ATOM 1599 C CA . GLY A 1 210 ? -15.985 8.702 24.225 1.00 92.88 210 GLY A CA 1
ATOM 1600 C C . GLY A 1 210 ? -15.950 9.009 22.727 1.00 92.88 210 GLY A C 1
ATOM 1601 O O . GLY A 1 210 ? -16.994 9.253 22.114 1.00 92.88 210 GLY A O 1
ATOM 1602 N N . ASN A 1 211 ? -14.764 8.955 22.120 1.00 95.19 211 ASN A N 1
ATOM 1603 C CA . ASN A 1 211 ? -14.587 9.182 20.688 1.00 95.19 211 ASN A CA 1
ATOM 1604 C C . ASN A 1 211 ? -15.241 8.077 19.848 1.00 95.19 211 ASN A C 1
ATOM 1606 O O . ASN A 1 211 ? -15.920 8.376 18.865 1.00 95.19 211 ASN A O 1
ATOM 1610 N N . TYR A 1 212 ? -15.120 6.822 20.274 1.00 95.38 212 TYR A N 1
ATOM 1611 C CA . TYR A 1 212 ? -15.740 5.673 19.628 1.00 95.38 212 TYR A CA 1
ATOM 1612 C C . TYR A 1 212 ? -17.273 5.744 19.697 1.00 95.38 212 TYR A C 1
ATOM 1614 O O . TYR A 1 212 ? -17.942 5.529 18.689 1.00 95.38 212 TYR A O 1
ATOM 1622 N N . GLN A 1 213 ? -17.853 6.132 20.838 1.00 94.25 213 GLN A N 1
ATOM 1623 C CA . GLN A 1 213 ? -19.307 6.328 20.962 1.00 94.25 213 GLN A CA 1
ATOM 1624 C C . GLN A 1 213 ? -19.824 7.480 20.081 1.00 94.25 213 GLN A C 1
ATOM 1626 O O . GLN A 1 213 ? -20.892 7.378 19.466 1.00 94.25 213 GLN A O 1
ATOM 1631 N N . ARG A 1 214 ? -19.059 8.573 19.953 1.00 94.56 214 ARG A N 1
ATOM 1632 C CA . ARG A 1 214 ? -19.378 9.661 19.009 1.00 94.56 214 ARG A CA 1
ATOM 1633 C C . ARG A 1 214 ? -19.295 9.196 17.559 1.00 94.56 214 ARG A C 1
ATOM 1635 O O . ARG A 1 214 ? -20.183 9.510 16.771 1.00 94.56 214 ARG A O 1
ATOM 1642 N N . PHE A 1 215 ? -18.265 8.424 17.218 1.00 96.31 215 PHE A N 1
ATOM 1643 C CA . PHE A 1 215 ? -18.135 7.814 15.898 1.00 96.31 215 PHE A CA 1
ATOM 1644 C C . PHE A 1 215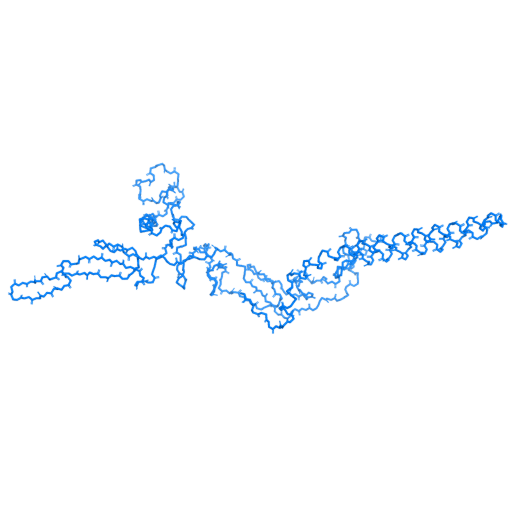 ? -19.330 6.908 15.598 1.00 96.31 215 PHE A C 1
ATOM 1646 O O . PHE A 1 215 ? -19.975 7.092 14.574 1.00 96.31 215 PHE A O 1
ATOM 1653 N N . LYS A 1 216 ? -19.682 5.998 16.511 1.00 95.94 216 LYS A N 1
ATOM 1654 C CA . LYS A 1 216 ? -20.782 5.047 16.328 1.00 95.94 216 LYS A CA 1
ATOM 1655 C C . LYS A 1 216 ? -22.126 5.754 16.145 1.00 95.94 216 LYS A C 1
ATOM 1657 O O . LYS A 1 216 ? -22.819 5.506 15.167 1.00 95.94 216 LYS A O 1
ATOM 1662 N N . SER A 1 217 ? -22.432 6.731 17.001 1.00 95.44 217 SER A N 1
ATOM 1663 C CA . SER A 1 217 ? -23.660 7.531 16.863 1.00 95.44 217 SER A CA 1
ATOM 1664 C C . SER A 1 217 ? -23.699 8.383 15.584 1.00 95.44 217 SER A C 1
ATOM 1666 O O . SER A 1 217 ? -24.782 8.699 15.093 1.00 95.44 217 SER A O 1
ATOM 1668 N N . SER A 1 218 ? -22.541 8.734 15.018 1.00 95.81 218 SER A N 1
ATOM 1669 C CA . SER A 1 218 ? -22.437 9.389 13.708 1.00 95.81 218 SER A CA 1
ATOM 1670 C C . SER A 1 218 ? -22.586 8.394 12.553 1.00 95.81 218 SER A C 1
ATOM 1672 O O . SER A 1 218 ? -23.230 8.709 11.555 1.00 95.81 218 SER A O 1
ATOM 1674 N N . ALA A 1 219 ? -21.999 7.202 12.676 1.00 95.56 219 ALA A N 1
ATOM 1675 C CA . ALA A 1 219 ? -21.970 6.159 11.654 1.00 95.56 219 ALA A CA 1
ATOM 1676 C C . ALA A 1 219 ? -23.342 5.509 11.437 1.00 95.56 219 ALA A C 1
ATOM 1678 O O . ALA A 1 219 ? -23.719 5.296 10.285 1.00 95.56 219 ALA A O 1
ATOM 1679 N N . ASP A 1 220 ? -24.093 5.280 12.519 1.00 95.25 220 ASP A N 1
ATOM 1680 C CA . ASP A 1 220 ? -25.414 4.635 12.505 1.00 95.25 220 ASP A CA 1
ATOM 1681 C C . ASP A 1 220 ? -26.505 5.506 11.850 1.00 95.25 220 ASP A C 1
ATOM 1683 O O . ASP A 1 220 ? -27.579 5.018 11.492 1.00 95.25 220 ASP A O 1
ATOM 1687 N N . LYS A 1 221 ? -26.249 6.806 11.663 1.00 95.12 221 LYS A N 1
ATOM 1688 C CA . LYS A 1 221 ? -27.166 7.697 10.944 1.00 95.12 221 LYS A CA 1
ATOM 1689 C C . LYS A 1 221 ? -27.159 7.370 9.440 1.00 95.12 221 LYS A C 1
ATOM 1691 O O . LYS A 1 221 ? -26.091 7.158 8.864 1.00 95.12 221 LYS A O 1
ATOM 1696 N N . PRO A 1 222 ? -28.313 7.402 8.755 1.00 93.56 222 PRO A N 1
ATOM 1697 C CA . PRO A 1 222 ? -28.363 7.212 7.310 1.00 93.56 222 PRO A CA 1
ATOM 1698 C C . PRO A 1 222 ? -27.644 8.349 6.570 1.00 93.56 222 PRO A C 1
ATOM 1700 O O . PRO A 1 222 ? -27.694 9.518 6.982 1.00 93.56 222 PRO A O 1
ATOM 1703 N N . ASP A 1 223 ? -27.004 7.999 5.455 1.00 91.62 223 ASP A N 1
ATOM 1704 C CA . ASP A 1 223 ? -26.376 8.972 4.566 1.00 91.62 223 ASP A CA 1
ATOM 1705 C C . ASP A 1 223 ? -27.434 9.902 3.941 1.00 91.62 223 ASP A C 1
ATOM 1707 O O . ASP A 1 223 ? -28.579 9.490 3.710 1.00 91.62 223 ASP A O 1
ATOM 1711 N N . PRO A 1 224 ? -27.088 11.179 3.702 1.00 89.75 224 PRO A N 1
ATOM 1712 C CA . PRO A 1 224 ? -27.969 12.106 3.001 1.00 89.75 224 PRO A CA 1
ATOM 1713 C C . PRO A 1 224 ? -28.165 11.672 1.544 1.00 89.75 224 PRO A C 1
ATOM 1715 O O . PRO A 1 224 ? -27.235 11.212 0.877 1.00 89.75 224 PRO A O 1
ATOM 1718 N N . THR A 1 225 ? -29.347 11.913 0.998 1.00 89.25 225 THR A N 1
ATOM 1719 C CA . THR A 1 225 ? -29.505 11.946 -0.460 1.00 89.25 225 THR A CA 1
ATOM 1720 C C . THR A 1 225 ? -28.820 13.195 -1.046 1.00 89.25 225 THR A C 1
ATOM 1722 O O . THR A 1 225 ? -28.628 14.190 -0.338 1.00 89.25 225 THR A O 1
ATOM 1725 N N . PRO A 1 226 ? -28.463 13.204 -2.346 1.00 86.19 226 PRO A N 1
ATOM 1726 C CA . PRO A 1 226 ? -27.875 14.383 -2.987 1.00 86.19 226 PRO A CA 1
ATOM 1727 C C . PRO A 1 226 ? -28.722 15.656 -2.829 1.00 86.19 226 PRO A C 1
ATOM 1729 O O . PRO A 1 226 ? -28.171 16.735 -2.637 1.00 86.19 226 PRO A O 1
ATOM 1732 N N . GLN A 1 227 ? -30.052 15.528 -2.841 1.00 82.75 227 GLN A N 1
ATOM 1733 C CA . GLN A 1 227 ? -30.994 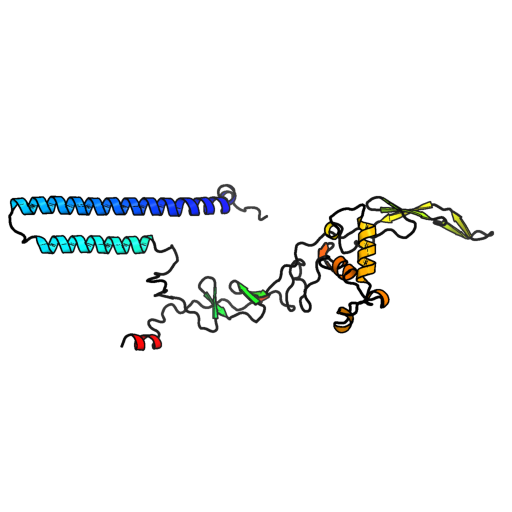16.641 -2.664 1.00 82.75 227 GLN A CA 1
ATOM 1734 C C . GLN A 1 227 ? -31.013 17.157 -1.215 1.00 82.75 227 GLN A C 1
ATOM 1736 O O . GLN A 1 227 ? -31.029 18.362 -0.987 1.00 82.75 227 GLN A O 1
ATOM 1741 N N . GLU A 1 228 ? -30.929 16.260 -0.229 1.00 81.62 228 GLU A N 1
ATOM 1742 C CA . GLU A 1 228 ? -30.844 16.620 1.196 1.00 81.62 228 GLU A CA 1
ATOM 1743 C C . GLU A 1 228 ? -29.488 17.240 1.568 1.00 81.62 228 GLU A C 1
ATOM 1745 O O . GLU A 1 228 ? -29.343 17.841 2.634 1.00 81.62 228 GLU A O 1
ATOM 1750 N N . SER A 1 229 ? -28.470 17.105 0.711 1.00 77.62 229 SER A N 1
ATOM 1751 C CA . SER A 1 229 ? -27.138 17.634 1.003 1.00 77.62 229 SER A CA 1
ATOM 1752 C C . SER A 1 229 ? -27.089 19.166 1.071 1.00 77.62 229 SER A C 1
ATOM 1754 O O . SER A 1 229 ? -26.221 19.699 1.766 1.00 77.62 229 SER A O 1
ATOM 1756 N N . THR A 1 230 ? -28.040 19.854 0.427 1.00 80.38 230 THR A N 1
ATOM 1757 C CA . THR A 1 230 ? -28.124 21.321 0.345 1.00 80.38 230 THR A CA 1
ATOM 1758 C C . THR A 1 230 ? -29.086 21.964 1.349 1.00 80.38 230 THR A C 1
ATOM 1760 O O . THR A 1 230 ? -29.149 23.190 1.413 1.00 80.38 230 THR A O 1
ATOM 1763 N N . ASP A 1 231 ? -29.841 21.179 2.123 1.00 76.88 231 ASP A N 1
ATOM 1764 C CA . ASP A 1 231 ? -30.870 21.706 3.028 1.00 76.88 231 ASP A CA 1
ATOM 1765 C C . ASP A 1 231 ? -30.261 22.195 4.366 1.00 76.88 231 ASP A C 1
ATOM 1767 O O . ASP A 1 231 ? -29.629 21.404 5.080 1.00 76.88 231 ASP A O 1
ATOM 1771 N N . PRO A 1 232 ? -30.440 23.474 4.761 1.00 75.25 232 PRO A N 1
ATOM 1772 C CA . PRO A 1 232 ? -29.949 23.993 6.039 1.00 75.25 232 PRO A CA 1
ATOM 1773 C C . PRO A 1 232 ? -30.615 23.358 7.276 1.00 75.25 232 PRO A C 1
ATOM 1775 O O . PRO A 1 232 ? -30.075 23.477 8.378 1.00 75.25 232 PRO A O 1
ATOM 1778 N N . VAL A 1 233 ? -31.747 22.657 7.129 1.00 79.06 233 VAL A N 1
ATOM 1779 C CA . VAL A 1 233 ? -32.528 22.061 8.236 1.00 79.06 233 VAL A CA 1
ATOM 1780 C C . VAL A 1 233 ? -32.152 20.588 8.502 1.00 79.06 233 VAL A C 1
ATOM 1782 O O . VAL A 1 233 ? -32.758 19.894 9.319 1.00 79.06 233 VAL A O 1
ATOM 1785 N N . ARG A 1 234 ? -31.085 20.092 7.867 1.00 67.56 234 ARG A N 1
ATOM 1786 C CA . ARG A 1 234 ? -30.641 18.686 7.886 1.00 67.56 234 ARG A CA 1
ATOM 1787 C C . ARG A 1 234 ? -30.486 18.044 9.271 1.00 67.56 234 ARG A C 1
ATOM 1789 O O . ARG A 1 234 ? -30.684 16.837 9.400 1.00 67.56 234 ARG A O 1
ATOM 1796 N N . SER A 1 235 ? -30.165 18.818 10.310 1.00 65.62 235 SER A N 1
ATOM 1797 C CA . SER A 1 235 ? -30.058 18.307 11.686 1.00 65.62 235 SER A CA 1
ATOM 1798 C C . SER A 1 235 ? -31.385 17.784 12.249 1.00 65.62 235 SER A C 1
ATOM 1800 O O . SER A 1 235 ? -31.367 16.938 13.140 1.00 65.62 235 SER A O 1
ATOM 1802 N N . GLN A 1 236 ? -32.527 18.228 11.717 1.00 75.38 236 GLN A N 1
ATOM 1803 C CA . GLN A 1 236 ? -33.855 17.823 12.189 1.00 75.38 236 GLN A CA 1
ATOM 1804 C C . GLN A 1 236 ? -34.335 16.495 11.583 1.00 75.38 236 GLN A C 1
ATOM 1806 O O . GLN A 1 236 ? -35.210 15.848 12.149 1.00 75.38 236 GLN A O 1
ATOM 1811 N N . LEU A 1 237 ? -33.740 16.048 10.471 1.00 79.19 237 LEU A N 1
ATOM 1812 C CA . LEU A 1 237 ? -34.157 14.840 9.744 1.00 79.19 237 LEU A CA 1
ATOM 1813 C C . LEU A 1 237 ? -33.478 13.551 10.242 1.00 79.19 237 LEU A C 1
ATOM 1815 O O . LEU A 1 237 ? -33.647 12.491 9.641 1.00 79.19 237 LEU A O 1
ATOM 1819 N N . GLY A 1 238 ? -32.655 13.627 11.296 1.00 88.25 238 GLY A N 1
ATOM 1820 C CA . GLY A 1 238 ? -31.903 12.476 11.817 1.00 88.25 238 GLY A CA 1
ATOM 1821 C C . GLY A 1 238 ? -30.844 11.916 10.853 1.00 88.25 238 GLY A C 1
ATOM 1822 O O . GLY A 1 238 ? -30.290 10.846 11.098 1.00 88.25 238 GLY A O 1
ATOM 1823 N N . LYS A 1 239 ? -30.552 12.621 9.753 1.00 91.12 239 LYS A N 1
ATOM 1824 C CA . LYS A 1 239 ? -29.516 12.264 8.772 1.00 91.12 239 LYS A CA 1
ATOM 1825 C C . LYS A 1 239 ? -28.125 12.652 9.280 1.00 91.12 239 LYS A C 1
ATOM 1827 O O . LYS A 1 239 ? -27.993 13.547 10.119 1.00 91.12 239 LYS A O 1
ATOM 1832 N N . LYS A 1 240 ? -27.067 12.040 8.730 1.00 93.69 240 LYS A N 1
ATOM 1833 C CA . LYS A 1 240 ? -25.684 12.485 8.996 1.00 93.69 240 LYS A CA 1
ATOM 1834 C C . LYS A 1 240 ? -25.526 13.963 8.654 1.00 93.69 240 LYS A C 1
ATOM 1836 O O . LYS A 1 240 ? -25.848 14.366 7.541 1.00 93.69 240 LYS A O 1
ATOM 1841 N N . THR A 1 241 ? -24.999 14.761 9.571 1.00 92.31 241 THR A N 1
ATOM 1842 C CA . THR A 1 241 ? -24.560 16.148 9.351 1.00 92.31 241 THR A CA 1
ATOM 1843 C C . THR A 1 241 ? -23.140 16.193 8.769 1.00 92.31 241 THR A C 1
ATOM 1845 O O . THR A 1 241 ? -22.454 15.175 8.711 1.00 92.31 241 THR A O 1
ATOM 1848 N N . SER A 1 242 ? -22.643 17.369 8.371 1.00 90.00 242 SER A N 1
ATOM 1849 C CA . SER A 1 242 ? -21.242 17.527 7.933 1.00 90.00 242 SER A CA 1
ATOM 1850 C C . SER A 1 242 ? -20.231 17.166 9.023 1.00 90.00 242 SER A C 1
ATOM 1852 O O . SER A 1 242 ? -19.177 16.611 8.723 1.00 90.00 242 SER A O 1
ATOM 1854 N N . SER A 1 243 ? -20.571 17.418 10.290 1.00 91.88 243 SER A N 1
ATOM 1855 C CA . SER A 1 243 ? -19.761 16.980 11.429 1.00 91.88 243 SER A CA 1
ATOM 1856 C C . SER A 1 243 ? -19.744 15.455 11.560 1.00 91.88 243 SER A C 1
ATOM 1858 O O . SER A 1 243 ? -18.680 14.886 11.782 1.00 91.88 243 SER A O 1
ATOM 1860 N N . ASP A 1 244 ? -20.892 14.793 11.377 1.00 93.75 244 ASP A N 1
ATOM 1861 C CA . ASP A 1 244 ? -20.983 13.326 11.402 1.00 93.75 244 ASP A CA 1
ATOM 1862 C C . ASP A 1 244 ? -20.180 12.706 10.245 1.00 93.75 244 ASP A C 1
ATOM 1864 O O . ASP A 1 244 ? -19.430 11.753 10.447 1.00 93.75 244 ASP A O 1
ATOM 1868 N N . MET A 1 245 ? -20.272 13.284 9.040 1.00 92.50 245 MET A N 1
ATOM 1869 C CA . MET A 1 245 ? -19.474 12.846 7.889 1.00 92.50 245 MET A CA 1
ATOM 1870 C C . MET A 1 245 ? -17.975 12.986 8.169 1.00 92.50 245 MET A C 1
ATOM 1872 O O . MET A 1 245 ? -17.229 12.051 7.908 1.00 92.50 245 MET A O 1
ATOM 1876 N N . ASN A 1 246 ? -17.527 14.103 8.750 1.00 93.31 246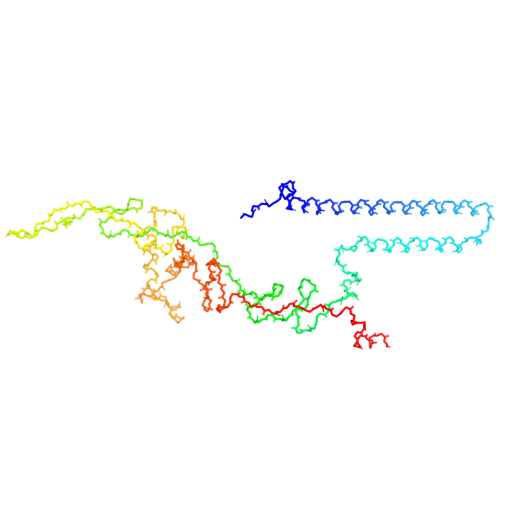 ASN A N 1
ATOM 1877 C CA . ASN A 1 246 ? -16.118 14.298 9.108 1.00 93.31 246 ASN A CA 1
ATOM 1878 C C . ASN A 1 246 ? -15.647 13.353 10.224 1.00 93.31 246 ASN A C 1
ATOM 1880 O O . ASN A 1 246 ? -14.490 12.942 10.214 1.00 93.31 246 ASN A O 1
ATOM 1884 N N . ALA A 1 247 ? -16.524 12.991 11.165 1.00 93.88 247 ALA A N 1
ATOM 1885 C CA . ALA A 1 247 ? -16.204 12.040 12.228 1.00 93.88 247 ALA A CA 1
ATOM 1886 C C . ALA A 1 247 ? -16.003 10.609 11.697 1.00 93.88 247 ALA A C 1
ATOM 1888 O O . ALA A 1 247 ? -15.181 9.867 12.235 1.00 93.88 247 ALA A O 1
ATOM 1889 N N . VAL A 1 248 ? -16.739 10.235 10.645 1.00 94.94 248 VAL A N 1
ATOM 1890 C CA . VAL A 1 248 ? -16.672 8.907 10.008 1.00 94.94 248 VAL A CA 1
ATOM 1891 C C . VAL A 1 248 ? -15.627 8.851 8.890 1.00 94.94 248 VAL A C 1
ATOM 1893 O O . VAL A 1 248 ? -15.084 7.786 8.599 1.00 94.94 248 VAL A O 1
ATOM 1896 N N . LYS A 1 249 ? -15.325 9.989 8.259 1.00 93.69 249 LYS A N 1
ATOM 1897 C CA . LYS A 1 249 ? -14.384 10.074 7.142 1.00 93.69 249 LYS A CA 1
ATOM 1898 C C . LYS A 1 249 ? -12.994 9.591 7.556 1.00 93.69 249 LYS A C 1
ATOM 1900 O O . LYS A 1 249 ? -12.484 9.946 8.615 1.00 93.69 249 LYS A O 1
ATOM 1905 N N . ASP A 1 250 ? -12.381 8.832 6.653 1.00 91.62 250 ASP A N 1
ATOM 1906 C CA . ASP A 1 250 ? -11.002 8.345 6.751 1.00 91.62 250 ASP A CA 1
ATOM 1907 C C . ASP A 1 250 ? -10.717 7.385 7.918 1.00 91.62 250 ASP A C 1
ATOM 1909 O O . ASP A 1 250 ? -9.561 7.158 8.267 1.00 91.62 250 ASP A O 1
ATOM 1913 N N . LYS A 1 251 ? -11.761 6.807 8.522 1.00 95.94 251 LYS A N 1
ATOM 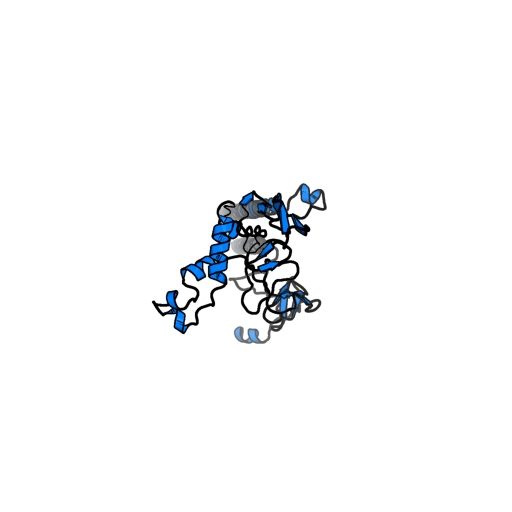1914 C CA . LYS A 1 251 ? -11.627 5.822 9.598 1.00 95.94 251 LYS A CA 1
ATOM 1915 C C . LYS A 1 251 ? -11.421 4.417 9.045 1.00 95.94 251 LYS A C 1
ATOM 1917 O O . LYS A 1 251 ? -12.042 4.037 8.051 1.00 95.94 251 LYS A O 1
ATOM 1922 N N . HIS A 1 252 ? -10.596 3.632 9.728 1.00 96.94 252 HIS A N 1
ATOM 1923 C CA . HIS A 1 252 ? -10.415 2.215 9.428 1.00 96.94 252 HIS A CA 1
ATOM 1924 C C . HIS A 1 252 ? -11.601 1.406 9.974 1.00 96.94 252 HIS A C 1
ATOM 1926 O O . HIS A 1 252 ? -11.598 0.980 11.122 1.00 96.94 252 HIS A O 1
ATOM 1932 N N . THR A 1 253 ? -12.672 1.256 9.201 1.00 96.50 253 THR A N 1
ATOM 1933 C CA . THR A 1 253 ? -13.931 0.643 9.661 1.00 96.50 253 THR A CA 1
ATOM 1934 C C . THR A 1 253 ? -14.024 -0.860 9.416 1.00 96.50 253 THR A C 1
ATOM 1936 O O . THR A 1 253 ? -14.842 -1.524 10.052 1.00 96.50 253 THR A O 1
ATOM 1939 N N . GLU A 1 254 ? -13.210 -1.410 8.519 1.00 96.19 254 GLU A N 1
ATOM 1940 C CA . GLU A 1 254 ? -13.316 -2.800 8.087 1.00 96.19 254 GLU A CA 1
ATOM 1941 C C . GLU A 1 254 ? -12.343 -3.692 8.854 1.00 96.19 254 GLU A C 1
ATOM 1943 O O . GLU A 1 254 ? -11.151 -3.410 8.910 1.00 96.19 254 GLU A O 1
ATOM 1948 N N . ARG A 1 255 ? -12.842 -4.776 9.455 1.00 96.06 255 ARG A N 1
ATOM 1949 C CA . ARG A 1 255 ? -12.016 -5.694 10.247 1.00 96.06 255 ARG A CA 1
ATOM 1950 C C . ARG A 1 255 ? -11.554 -6.868 9.389 1.00 96.06 255 ARG A C 1
ATOM 1952 O O . ARG A 1 255 ? -12.386 -7.673 8.977 1.00 96.06 255 ARG A O 1
ATOM 1959 N N . VAL A 1 256 ? -10.242 -7.008 9.206 1.00 94.88 256 VAL A N 1
ATOM 1960 C CA . VAL A 1 256 ? -9.615 -8.141 8.505 1.00 94.88 256 VAL A CA 1
ATOM 1961 C C . VAL A 1 256 ? -8.450 -8.655 9.349 1.00 94.88 256 VAL A C 1
ATOM 1963 O O . VAL A 1 256 ? -7.588 -7.876 9.747 1.00 94.88 256 VAL A O 1
ATOM 1966 N N . ASP A 1 257 ? -8.454 -9.950 9.678 1.00 92.31 257 ASP A N 1
ATOM 1967 C CA . ASP A 1 257 ? -7.376 -10.640 10.410 1.00 92.31 257 ASP A CA 1
ATOM 1968 C C . ASP A 1 257 ? -6.893 -9.936 11.698 1.00 92.31 257 ASP A C 1
ATOM 1970 O O . ASP A 1 257 ? -5.705 -9.892 12.010 1.00 92.31 257 ASP A O 1
ATOM 1974 N N . GLY A 1 258 ? -7.827 -9.370 12.475 1.00 92.75 258 GLY A N 1
ATOM 1975 C CA . GLY A 1 258 ? -7.520 -8.708 13.754 1.00 92.75 258 GLY A CA 1
ATOM 1976 C C . GLY A 1 258 ? -6.957 -7.288 13.627 1.00 92.75 258 GLY A C 1
ATOM 1977 O O . GLY A 1 258 ? -6.523 -6.708 14.624 1.00 92.75 258 GLY A O 1
ATOM 1978 N N . MET A 1 259 ? -6.996 -6.707 12.430 1.00 96.38 259 MET A N 1
ATOM 1979 C CA . MET A 1 259 ? -6.679 -5.304 12.172 1.00 96.38 259 MET A CA 1
ATOM 1980 C C . MET A 1 259 ? -7.869 -4.587 11.536 1.00 96.38 259 MET A C 1
ATOM 1982 O O . MET A 1 259 ? -8.772 -5.204 10.969 1.00 96.38 259 MET A O 1
ATOM 1986 N N . CYS A 1 260 ? -7.864 -3.267 11.656 1.00 97.69 260 CYS A N 1
ATOM 1987 C CA . CYS A 1 260 ? -8.825 -2.374 11.045 1.00 97.69 260 CYS A CA 1
ATOM 1988 C C . CYS A 1 260 ? -8.209 -1.737 9.796 1.00 97.69 260 CYS A C 1
ATOM 1990 O O . CYS A 1 260 ? -7.133 -1.142 9.853 1.00 97.69 260 CYS A O 1
ATOM 1992 N N . TYR A 1 261 ? -8.921 -1.805 8.679 1.00 97.50 261 TYR A N 1
ATOM 1993 C CA . TYR A 1 261 ? -8.555 -1.217 7.396 1.00 97.50 261 TYR A CA 1
ATOM 1994 C C . TYR A 1 261 ? -9.604 -0.207 6.943 1.00 97.50 261 TYR A C 1
ATOM 1996 O O . TYR A 1 261 ? -10.749 -0.212 7.405 1.00 97.50 261 TYR A O 1
ATOM 2004 N N . LYS A 1 262 ? -9.218 0.692 6.035 1.00 96.94 262 LYS A N 1
ATOM 2005 C CA . LYS A 1 262 ? -10.191 1.545 5.347 1.00 96.94 262 LYS A CA 1
ATOM 2006 C C . LYS A 1 262 ? -11.016 0.679 4.399 1.00 96.94 262 LYS A C 1
ATOM 2008 O O . LYS A 1 262 ? -10.506 -0.280 3.830 1.00 96.94 262 LYS A O 1
ATOM 2013 N N . THR A 1 263 ? -12.281 1.032 4.215 1.00 95.88 263 THR A N 1
ATOM 2014 C CA . THR A 1 263 ? -13.131 0.337 3.245 1.00 95.88 263 THR A CA 1
ATOM 2015 C C . THR A 1 263 ? -12.597 0.556 1.833 1.00 95.88 263 THR A C 1
ATOM 2017 O O . THR A 1 263 ? -12.247 1.684 1.466 1.00 95.88 263 THR A O 1
ATOM 2020 N N . CYS A 1 264 ? -12.556 -0.507 1.032 1.00 96.44 264 CYS A N 1
ATOM 2021 C CA . CYS A 1 264 ? -12.220 -0.382 -0.380 1.00 96.44 264 CYS A CA 1
ATOM 2022 C C . CYS A 1 264 ? -13.237 0.505 -1.124 1.00 96.44 264 CYS A C 1
ATOM 2024 O O . CYS A 1 264 ? -14.415 0.558 -0.753 1.00 96.44 264 CYS A O 1
ATOM 2026 N N . PRO A 1 265 ? -12.816 1.202 -2.196 1.00 95.44 265 PRO A N 1
ATOM 2027 C CA . PRO A 1 265 ? -13.746 1.909 -3.068 1.00 95.44 265 PRO A CA 1
ATOM 2028 C C . PRO A 1 265 ? -14.853 0.978 -3.602 1.00 95.44 265 PRO A C 1
ATOM 2030 O O . PRO A 1 265 ? -14.608 -0.218 -3.781 1.00 95.44 265 PRO A O 1
ATOM 2033 N N . PRO A 1 266 ? -16.059 1.496 -3.903 1.00 95.06 266 PRO A N 1
ATOM 2034 C CA . PRO A 1 266 ? -17.160 0.677 -4.406 1.00 95.06 266 PRO A CA 1
ATOM 2035 C C . PRO A 1 266 ? -16.760 -0.154 -5.634 1.00 95.06 266 PRO A C 1
ATOM 2037 O O . PRO A 1 266 ? -16.234 0.383 -6.609 1.00 95.06 266 PRO A O 1
ATOM 2040 N N . GLY A 1 267 ? -17.033 -1.462 -5.593 1.00 94.81 267 GLY A N 1
ATOM 2041 C CA . GLY A 1 267 ? -16.685 -2.401 -6.668 1.00 94.81 267 GLY A CA 1
ATOM 2042 C C . GLY A 1 267 ? -15.245 -2.929 -6.627 1.00 94.81 267 GLY A C 1
ATOM 2043 O O . GLY A 1 267 ? -14.827 -3.606 -7.567 1.00 94.81 267 GLY A O 1
ATOM 2044 N N . MET A 1 268 ? -14.493 -2.631 -5.566 1.00 96.88 268 MET A N 1
ATOM 2045 C CA . MET A 1 268 ? -13.188 -3.227 -5.284 1.00 96.88 268 MET A CA 1
ATOM 2046 C C . MET A 1 268 ? -13.249 -4.081 -4.018 1.00 96.88 268 MET A C 1
ATOM 2048 O O . MET A 1 268 ? -13.996 -3.774 -3.091 1.00 96.88 268 MET A O 1
ATOM 2052 N N . ASN A 1 269 ? -12.421 -5.119 -3.979 1.00 96.31 269 ASN A N 1
ATOM 2053 C CA . ASN A 1 269 ? -12.278 -6.033 -2.852 1.00 96.31 269 ASN A CA 1
ATOM 2054 C C . ASN A 1 269 ? -10.841 -5.990 -2.323 1.00 96.31 269 ASN A C 1
ATOM 2056 O O . ASN A 1 269 ? -9.908 -5.659 -3.061 1.00 96.31 269 ASN A O 1
ATOM 2060 N N . HIS A 1 270 ? -10.657 -6.358 -1.057 1.00 96.62 270 HIS A N 1
ATOM 2061 C CA . HIS A 1 270 ? -9.325 -6.545 -0.483 1.00 96.62 270 HIS A CA 1
ATOM 2062 C C . HIS A 1 270 ? -8.571 -7.671 -1.181 1.00 96.62 270 HIS A C 1
ATOM 2064 O O . HIS A 1 270 ? -9.144 -8.712 -1.509 1.00 96.62 270 HIS A O 1
ATOM 2070 N N . VAL A 1 271 ? -7.265 -7.482 -1.360 1.00 96.12 271 VAL A N 1
ATOM 2071 C CA . VAL A 1 271 ? -6.383 -8.540 -1.853 1.00 96.12 271 VAL A CA 1
ATOM 2072 C C . VAL A 1 271 ? -6.223 -9.611 -0.761 1.00 96.12 271 VAL A C 1
ATOM 2074 O O . VAL A 1 271 ? -5.830 -9.277 0.361 1.00 96.12 271 VAL A O 1
ATOM 2077 N N . PRO A 1 272 ? -6.467 -10.903 -1.054 1.00 94.50 272 PRO A N 1
ATOM 2078 C CA . PRO A 1 272 ? -6.272 -11.979 -0.084 1.00 94.50 272 PRO A CA 1
ATOM 2079 C C . PRO A 1 272 ? -4.845 -11.997 0.481 1.00 94.50 272 PRO A C 1
ATOM 2081 O O . PRO A 1 272 ? -3.870 -12.032 -0.268 1.00 94.50 272 PRO A O 1
ATOM 2084 N N . GLY A 1 273 ? -4.719 -11.956 1.809 1.00 94.38 273 GLY A N 1
ATOM 2085 C CA . GLY A 1 273 ? -3.427 -11.899 2.506 1.00 94.38 273 GLY A CA 1
ATOM 2086 C C . GLY A 1 273 ? -2.719 -10.537 2.461 1.00 94.38 273 GLY A C 1
ATOM 2087 O O . GLY A 1 273 ? -1.674 -10.382 3.088 1.00 94.38 273 GLY A O 1
ATOM 2088 N N . MET A 1 274 ? -3.275 -9.542 1.759 1.00 96.25 274 MET A N 1
ATOM 2089 C CA . MET A 1 274 ? -2.757 -8.169 1.693 1.00 96.25 274 MET A CA 1
ATOM 2090 C C . MET A 1 274 ? -3.896 -7.134 1.816 1.00 96.25 274 MET A C 1
ATOM 2092 O O . MET A 1 274 ? -4.112 -6.344 0.899 1.00 96.25 274 MET A O 1
ATOM 2096 N N . PRO A 1 275 ? -4.613 -7.076 2.955 1.00 96.25 275 PRO A N 1
ATOM 2097 C CA . PRO A 1 275 ? -5.776 -6.193 3.159 1.00 96.25 275 PRO A CA 1
ATOM 2098 C C . PRO A 1 275 ? -5.469 -4.684 3.178 1.00 96.25 275 PRO A C 1
ATOM 2100 O O . PRO A 1 275 ? -6.355 -3.859 3.333 1.00 96.25 275 PRO A O 1
ATOM 2103 N N . TYR A 1 276 ? -4.209 -4.282 3.022 1.00 96.50 276 TYR A N 1
ATOM 2104 C CA . TYR A 1 276 ? -3.837 -2.883 2.779 1.00 96.50 276 TYR A CA 1
ATOM 2105 C C . TYR A 1 276 ? -3.927 -2.496 1.288 1.00 96.50 276 TYR A C 1
ATOM 2107 O O . TYR A 1 276 ? -3.674 -1.338 0.932 1.00 96.50 276 TYR A O 1
ATOM 2115 N N . LEU A 1 277 ? -4.261 -3.454 0.416 1.00 97.25 277 LEU A N 1
ATOM 2116 C CA . LEU A 1 277 ? -4.455 -3.283 -1.019 1.00 97.25 277 LEU A CA 1
ATOM 2117 C C . LEU A 1 277 ? -5.890 -3.643 -1.406 1.00 97.25 277 LEU A C 1
ATOM 2119 O O . LEU A 1 277 ? -6.407 -4.692 -1.027 1.00 97.25 277 LEU A O 1
ATOM 2123 N N . CYS A 1 278 ? -6.483 -2.808 -2.250 1.00 97.62 278 CYS A N 1
ATOM 2124 C CA . CYS A 1 278 ? -7.747 -3.084 -2.919 1.00 97.62 278 CYS A CA 1
ATOM 2125 C C . CYS A 1 278 ? -7.495 -3.403 -4.392 1.00 97.62 278 CYS A C 1
ATOM 2127 O O . CYS A 1 278 ? -6.636 -2.787 -5.024 1.00 97.62 278 CYS A O 1
ATOM 2129 N N . MET A 1 279 ? -8.265 -4.325 -4.955 1.00 97.31 279 MET A N 1
ATOM 2130 C CA . MET A 1 279 ? -8.232 -4.680 -6.373 1.00 97.31 279 MET A CA 1
ATOM 2131 C C . MET A 1 279 ? -9.646 -4.773 -6.939 1.00 97.31 279 MET A C 1
ATOM 2133 O O . MET A 1 279 ? -10.615 -4.995 -6.212 1.00 97.31 279 MET A O 1
ATOM 2137 N N . LYS A 1 280 ? -9.773 -4.596 -8.252 1.00 96.88 280 LYS A N 1
ATOM 2138 C CA . LYS A 1 280 ? -11.044 -4.746 -8.960 1.00 96.88 280 LYS A CA 1
ATOM 2139 C C . LYS A 1 280 ? -11.164 -6.166 -9.519 1.00 96.88 280 LYS A C 1
ATOM 2141 O O . LYS A 1 280 ? -10.262 -6.637 -10.204 1.00 96.88 280 LYS A O 1
ATOM 2146 N N . GLY A 1 281 ? -12.294 -6.820 -9.253 1.00 94.62 281 GLY A N 1
ATOM 2147 C CA . GLY A 1 281 ? -12.541 -8.212 -9.642 1.00 94.62 281 GLY A CA 1
ATOM 2148 C C . GLY A 1 281 ? -11.935 -9.239 -8.679 1.00 94.62 281 GLY A C 1
ATOM 2149 O O . GLY A 1 281 ? -11.418 -8.887 -7.623 1.00 94.62 281 GLY A O 1
ATOM 2150 N N . ASP A 1 282 ? -12.015 -10.518 -9.057 1.00 95.06 282 ASP A N 1
ATOM 2151 C CA . ASP A 1 282 ? -11.705 -11.645 -8.158 1.00 95.06 282 ASP A CA 1
ATOM 2152 C C . ASP A 1 282 ? -10.355 -12.328 -8.452 1.00 95.06 282 ASP A C 1
ATOM 2154 O O . ASP A 1 282 ? -9.901 -13.184 -7.695 1.00 95.06 282 ASP A O 1
ATOM 2158 N N . LYS A 1 283 ? -9.700 -11.987 -9.570 1.00 96.06 283 LYS A N 1
ATOM 2159 C CA . LYS A 1 283 ? -8.449 -12.628 -10.009 1.00 96.06 283 LYS A CA 1
ATOM 2160 C C . LYS A 1 283 ? -7.249 -11.755 -9.669 1.00 96.06 283 LYS A C 1
ATOM 2162 O O . LYS A 1 283 ? -7.073 -10.706 -10.275 1.00 96.06 283 LYS A O 1
ATOM 2167 N N . LEU A 1 284 ? -6.401 -12.204 -8.745 1.00 96.94 284 LEU A N 1
ATOM 2168 C CA . LEU A 1 284 ? -5.182 -11.476 -8.369 1.00 96.94 284 LEU A CA 1
ATOM 2169 C C . LEU A 1 284 ? -4.151 -11.441 -9.506 1.00 96.94 284 LEU A C 1
ATOM 2171 O O . LEU A 1 284 ? -3.469 -10.439 -9.714 1.00 96.94 284 LEU A O 1
ATOM 2175 N N . SER A 1 285 ? -4.034 -12.543 -10.240 1.00 96.94 285 SER A N 1
ATOM 2176 C CA . SER A 1 285 ? -3.132 -12.649 -11.375 1.00 96.94 285 SER A CA 1
ATOM 2177 C C . SER A 1 285 ? -3.562 -13.746 -12.339 1.00 96.94 285 SER A C 1
ATOM 2179 O O . SER A 1 285 ? -4.358 -14.629 -12.003 1.00 96.94 285 SER A O 1
ATOM 2181 N N . TYR A 1 286 ? -3.032 -13.685 -13.556 1.00 97.50 286 TYR A N 1
ATOM 2182 C CA . TYR A 1 286 ? -3.147 -14.761 -14.532 1.00 97.50 286 TYR A CA 1
ATOM 2183 C C . TYR A 1 286 ? -1.924 -14.789 -15.454 1.00 97.50 286 TYR A C 1
ATOM 2185 O O . TYR A 1 286 ? -1.214 -13.797 -15.618 1.00 97.50 286 TYR A O 1
ATOM 2193 N N . GLY A 1 287 ? -1.645 -15.950 -16.045 1.00 96.94 287 GLY A N 1
ATOM 2194 C CA . GLY A 1 287 ? -0.535 -16.109 -16.981 1.00 96.94 287 GLY A CA 1
ATOM 2195 C C . GLY A 1 287 ? -0.895 -15.631 -18.388 1.00 96.94 287 GLY A C 1
ATOM 2196 O O . GLY A 1 287 ? -1.966 -15.958 -18.893 1.00 96.94 287 GLY A O 1
ATOM 2197 N N . ARG A 1 288 ? 0.032 -14.926 -19.045 1.00 95.50 288 ARG A N 1
ATOM 2198 C CA . ARG A 1 288 ? -0.066 -14.487 -20.452 1.00 95.50 288 ARG A CA 1
ATOM 2199 C C . ARG A 1 288 ? 0.902 -15.212 -21.404 1.00 95.50 288 ARG A C 1
ATOM 2201 O O . ARG A 1 288 ? 1.115 -14.776 -22.532 1.00 95.50 288 ARG A O 1
ATOM 2208 N N . GLY A 1 289 ? 1.489 -16.326 -20.955 1.00 93.69 289 GLY A N 1
ATOM 2209 C CA . GLY A 1 289 ? 2.405 -17.169 -21.735 1.00 93.69 289 GLY A CA 1
ATOM 2210 C C . GLY A 1 289 ? 3.886 -16.778 -21.621 1.00 93.69 289 GLY A C 1
ATOM 2211 O O . GLY A 1 289 ? 4.233 -15.768 -21.020 1.00 93.69 289 GLY A O 1
ATOM 2212 N N . ALA A 1 290 ? 4.775 -17.599 -22.194 1.00 91.44 290 ALA A N 1
ATOM 2213 C CA . ALA A 1 290 ? 6.234 -17.517 -22.006 1.00 91.44 290 ALA A CA 1
ATOM 2214 C C . ALA A 1 290 ? 6.944 -16.362 -22.750 1.00 91.44 290 ALA A C 1
ATOM 2216 O O . ALA A 1 290 ? 8.166 -16.258 -22.690 1.00 91.44 290 ALA A O 1
ATOM 2217 N N . GLY A 1 291 ? 6.201 -15.486 -23.429 1.00 91.69 291 GLY A N 1
ATOM 2218 C CA . GLY A 1 291 ? 6.767 -14.428 -24.263 1.00 91.69 291 GLY A CA 1
ATOM 2219 C C . GLY A 1 291 ? 7.437 -14.974 -25.527 1.00 91.69 291 GLY A C 1
ATOM 2220 O O . GLY A 1 291 ? 7.903 -16.110 -25.592 1.00 91.69 291 GLY A O 1
ATOM 2221 N N . THR A 1 292 ? 7.467 -14.164 -26.577 1.00 93.06 292 THR A N 1
ATOM 2222 C CA . THR A 1 292 ? 8.177 -14.480 -27.823 1.00 93.06 292 THR A CA 1
ATOM 2223 C C . THR A 1 292 ? 9.363 -13.538 -27.977 1.00 93.06 292 THR A C 1
ATOM 2225 O O . THR A 1 292 ? 9.181 -12.337 -27.758 1.00 93.06 292 THR A O 1
ATOM 2228 N N . PRO A 1 293 ? 10.560 -14.022 -28.354 1.00 88.75 293 PRO A N 1
ATOM 2229 C CA . PRO A 1 293 ? 11.675 -13.130 -28.631 1.00 88.75 293 PRO A CA 1
ATOM 2230 C C . PRO A 1 293 ? 11.285 -12.160 -29.756 1.00 88.75 293 PRO A C 1
ATOM 2232 O O . PRO A 1 293 ? 10.610 -12.572 -30.705 1.00 88.75 293 PRO A O 1
ATOM 2235 N N . PRO A 1 294 ? 11.662 -10.873 -29.660 1.00 84.19 294 PRO A N 1
ATOM 2236 C CA . PRO A 1 294 ? 11.401 -9.920 -30.725 1.00 84.19 294 PRO A CA 1
ATOM 2237 C C . PRO A 1 294 ? 12.061 -10.404 -32.017 1.00 84.19 294 PRO A C 1
ATOM 2239 O O . PRO A 1 294 ? 13.155 -10.974 -31.999 1.00 84.19 294 PRO A O 1
ATOM 2242 N N . HIS A 1 295 ? 11.408 -10.176 -33.155 1.00 80.50 295 HIS A N 1
ATOM 2243 C CA . HIS A 1 295 ? 11.993 -10.502 -34.450 1.00 80.50 295 HIS A CA 1
ATOM 2244 C C . HIS A 1 295 ? 13.241 -9.630 -34.666 1.00 80.50 295 HIS A C 1
ATOM 2246 O O . HIS A 1 295 ? 13.131 -8.446 -34.969 1.00 80.50 295 HIS A O 1
ATOM 2252 N N . LEU A 1 296 ? 14.427 -10.227 -34.506 1.00 63.66 296 LEU A N 1
ATOM 2253 C CA . LEU A 1 296 ? 15.747 -9.572 -34.500 1.00 63.66 296 LEU A CA 1
ATOM 2254 C C . LEU A 1 296 ? 16.132 -8.842 -35.805 1.00 63.66 296 LEU A C 1
ATOM 2256 O O . LEU A 1 296 ? 17.194 -8.232 -35.867 1.00 63.66 296 LEU A O 1
ATOM 2260 N N . ALA A 1 297 ? 15.294 -8.868 -36.844 1.00 53.97 297 ALA A N 1
ATOM 2261 C CA . ALA A 1 297 ? 15.552 -8.171 -38.098 1.00 53.97 297 ALA A CA 1
ATOM 2262 C C . ALA A 1 297 ? 14.264 -7.941 -38.910 1.00 53.97 297 ALA A C 1
ATOM 2264 O O . ALA A 1 297 ? 13.960 -8.691 -39.834 1.00 53.97 297 ALA A O 1
ATOM 2265 N N . LYS A 1 298 ? 13.532 -6.855 -38.637 1.00 49.62 298 LYS A N 1
ATOM 2266 C CA . LYS A 1 298 ? 12.860 -6.127 -39.728 1.00 49.62 298 LYS A CA 1
ATOM 2267 C C . LYS A 1 298 ? 13.844 -5.071 -40.229 1.00 49.62 298 LYS A C 1
ATOM 2269 O O . LYS A 1 298 ? 13.791 -3.916 -39.824 1.00 49.62 298 LYS A O 1
ATOM 2274 N N . PHE A 1 299 ? 14.800 -5.489 -41.057 1.00 45.53 299 PHE A N 1
ATOM 2275 C CA . PHE A 1 299 ? 15.607 -4.541 -41.823 1.00 45.53 299 PHE A CA 1
ATOM 2276 C C . PHE A 1 299 ? 14.656 -3.806 -42.778 1.00 45.53 299 PHE A C 1
ATOM 2278 O O . PHE A 1 299 ? 14.141 -4.421 -43.706 1.00 45.53 299 PHE A O 1
ATOM 2285 N N . LEU A 1 300 ? 14.423 -2.515 -42.513 1.00 47.88 300 LEU A N 1
ATOM 2286 C CA . LEU A 1 300 ? 13.664 -1.570 -43.342 1.00 47.88 300 LEU A CA 1
ATOM 2287 C C . LEU A 1 300 ? 12.185 -1.946 -43.537 1.00 47.88 300 LEU A C 1
ATOM 2289 O O . LEU A 1 300 ? 11.806 -2.656 -44.468 1.00 47.88 300 LEU A O 1
ATOM 2293 N N . ASP A 1 301 ? 11.319 -1.400 -42.681 1.00 44.75 301 ASP A N 1
ATOM 2294 C CA . ASP A 1 301 ? 9.890 -1.351 -42.980 1.00 44.75 301 ASP A CA 1
ATOM 2295 C C . ASP A 1 301 ? 9.675 -0.550 -44.279 1.00 44.75 301 ASP A C 1
ATOM 2297 O O . ASP A 1 301 ? 10.147 0.584 -44.414 1.00 44.75 301 ASP A O 1
ATOM 2301 N N . ARG A 1 302 ? 8.982 -1.149 -45.258 1.00 50.38 302 ARG A N 1
ATOM 2302 C CA . ARG A 1 302 ? 8.768 -0.591 -46.610 1.00 50.38 302 ARG A CA 1
ATOM 2303 C C . ARG A 1 302 ? 8.147 0.811 -46.591 1.00 50.38 302 ARG A C 1
ATOM 2305 O O . ARG A 1 302 ? 8.270 1.533 -47.576 1.00 50.38 302 ARG A O 1
ATOM 2312 N N . ALA A 1 303 ? 7.495 1.197 -45.496 1.00 53.75 303 ALA A N 1
ATOM 2313 C CA . ALA A 1 303 ? 6.871 2.505 -45.341 1.00 53.75 303 ALA A CA 1
ATOM 2314 C C . ALA A 1 303 ? 7.881 3.666 -45.236 1.00 53.75 303 ALA A C 1
ATOM 2316 O O . ALA A 1 303 ? 7.570 4.768 -45.680 1.00 53.75 303 ALA A O 1
ATOM 2317 N N . GLN A 1 304 ? 9.094 3.446 -44.714 1.00 49.25 304 GLN A N 1
ATOM 2318 C CA . GLN A 1 304 ? 10.081 4.529 -44.552 1.00 49.25 304 GLN A CA 1
ATOM 2319 C C . GLN A 1 304 ? 10.977 4.750 -45.779 1.00 49.25 304 GLN A C 1
ATOM 2321 O O . GLN A 1 304 ? 11.631 5.784 -45.879 1.00 49.25 304 GLN A O 1
ATOM 2326 N N . VAL A 1 305 ? 10.964 3.831 -46.750 1.00 49.81 305 VAL A N 1
ATOM 2327 C CA . VAL A 1 305 ? 11.729 3.979 -48.002 1.00 49.81 305 VAL A CA 1
ATOM 2328 C C . VAL A 1 305 ? 11.175 5.118 -48.873 1.00 49.81 305 VAL A C 1
ATOM 2330 O O . VAL A 1 305 ? 11.933 5.749 -49.600 1.00 49.81 305 VAL A O 1
ATOM 2333 N N . TRP A 1 306 ? 9.889 5.460 -48.742 1.00 50.72 306 TRP A N 1
ATOM 2334 C CA . TRP A 1 306 ? 9.265 6.550 -49.507 1.00 50.72 306 TRP A CA 1
ATOM 2335 C C . TRP A 1 306 ? 9.660 7.961 -49.063 1.00 50.72 306 TRP A C 1
ATOM 2337 O O . TRP A 1 306 ? 9.421 8.899 -49.806 1.00 50.72 306 TRP A O 1
ATOM 2347 N N . TYR A 1 307 ? 10.259 8.130 -47.881 1.00 49.69 307 TYR A N 1
ATOM 2348 C CA . TYR A 1 307 ? 10.760 9.440 -47.441 1.00 49.69 307 TYR A CA 1
ATOM 2349 C C . TYR A 1 307 ? 12.212 9.709 -47.869 1.00 49.69 307 TYR A C 1
ATOM 2351 O O . TYR A 1 307 ? 12.711 10.812 -47.660 1.00 49.69 307 TYR A O 1
ATOM 2359 N N . PHE A 1 308 ? 12.886 8.716 -48.458 1.00 47.81 308 PHE A N 1
ATOM 2360 C CA . PHE A 1 308 ? 14.277 8.808 -48.917 1.00 47.81 308 PHE A CA 1
ATOM 2361 C C . PHE A 1 308 ? 14.441 8.692 -50.446 1.00 47.81 308 PHE A C 1
ATOM 2363 O O . PHE A 1 308 ? 15.573 8.723 -50.929 1.00 47.81 308 PHE A O 1
ATOM 2370 N N . LEU A 1 309 ? 13.337 8.591 -51.196 1.00 43.50 309 LEU A N 1
ATOM 2371 C CA . LEU A 1 309 ? 13.265 8.750 -52.656 1.00 43.50 309 LEU A CA 1
ATOM 2372 C C . LEU A 1 309 ? 12.498 10.031 -52.986 1.00 43.50 309 LEU A C 1
ATOM 2374 O O . LEU A 1 309 ? 12.943 10.744 -53.910 1.00 43.50 309 LEU A O 1
#

pLDDT: mean 84.64, std 13.4, range [43.5, 97.94]

Secondary structure (DSSP, 8-state):
-PPPSSHHHHHS-HHHHHHHHHHHHHHHHHHHHHHHHHHHHHHHHHHHHHHHHHHHHH--GGGHHHHHHHHHHHHHHHHHHHHHHSS-TT---EETTEES--TT---TTEEEETTEEEEPPPTTEEEETTEEEE-EEE--PPEEPBPPPPPTTPEEETTEEEEEEEEEEEEEETTEEEEEEEEEEEETTTTS-BSS-GGGGTT-TTTHHHHHHHHHHHHTSPPPPTTGGG-TTGGGGTPPPHHHHHHHTT---EEETTEEEPPPPTTEEEETTEEEEEEESS-SEEE--S-B---S-----TTTGGG--

Organism: NCBI:txid1070528